Protein AF-A0AA36HNI7-F1 (afdb_monomer_lite)

Foldseek 3Di:
DPPPLVVLQDPLLVLLQVLVLLLVVLVLVLLLLVLVLQLLVLLLVLLVVQVVDPPRDLVSLVVSLVSSLVSSVVSLVVSLVVVVVCVVVFFAFAQDPPPRTTWTDDDVVRSVVRSVVSNVVSVVSSVVSSVVSCCSNVVPDSVVVSVVSVVVSVVSVVVSVVSVVSSVVSVVSNVVSVVVSVVSLVVLLVVLVVLLVVLVPDPDPCLVVSLVVLLVSLLSLVLVLLSCVGPPGDDPCPSNVSSLVSSLSSVVSCCVVVVVVVSLVSSLVVLVPDPSNVVSQDPDDDDQQSPPVDNSPDNPPPPDDPD

pLDDT: mean 83.58, std 15.95, range [35.72, 98.38]

Sequence (307 aa):
MRLQVTLCETGFRHSKHMALTAAERLYLTLLSESRRTAALMAELAAVQRLLQEEPTTELSRQKAVESCSAQIQAQALEAVKAFEGRARDYPCGCPHTRTGLLRISRREEDLSSVREAFQALVCAEEAELLAQAKELLVAPDLRTLTSTLARRQVFWEEQIEENWQQWSHQSGLFHEAQAGAADCWAQLRAKAQHLLEVTAGDQTEQGPALHKVLVEVAATLALLGAWAHFHNLRGDGSVLSEVQALFQSLLECLNTRFEKYQGTAAVREMLRAREAWQLVEAPSHRPDDWWHPDNWPRWNEQAEGPS

Structure (mmCIF, N/CA/C/O backbone):
data_AF-A0AA36HNI7-F1
#
_entry.id   AF-A0AA36HNI7-F1
#
loop_
_atom_site.group_PDB
_atom_site.id
_atom_site.type_symbol
_atom_site.label_atom_id
_atom_site.label_alt_id
_atom_site.label_comp_id
_atom_site.label_asym_id
_atom_site.label_entity_id
_atom_site.label_seq_id
_atom_site.pdbx_PDB_ins_code
_atom_site.Cartn_x
_atom_site.Cartn_y
_atom_site.Cartn_z
_atom_site.occupancy
_atom_site.B_iso_or_equiv
_atom_site.auth_seq_id
_atom_site.auth_comp_id
_atom_site.auth_asym_id
_atom_site.auth_atom_id
_atom_site.pdbx_PDB_model_num
ATOM 1 N N . MET A 1 1 ? 32.860 0.382 -24.988 1.00 41.78 1 MET A N 1
ATOM 2 C CA . MET A 1 1 ? 32.234 1.068 -23.839 1.00 41.78 1 MET A CA 1
ATOM 3 C C . MET A 1 1 ? 31.158 0.147 -23.264 1.00 41.78 1 MET A C 1
ATOM 5 O O . MET A 1 1 ? 30.067 0.102 -23.810 1.00 41.78 1 MET A O 1
ATOM 9 N N . ARG A 1 2 ? 31.470 -0.689 -22.257 1.00 41.94 2 ARG A N 1
ATOM 10 C CA . ARG A 1 2 ? 30.435 -1.497 -21.582 1.00 41.94 2 ARG A CA 1
ATOM 11 C C . ARG A 1 2 ? 29.674 -0.556 -20.658 1.00 41.94 2 ARG A C 1
ATOM 13 O O . ARG A 1 2 ? 30.187 -0.174 -19.611 1.00 41.94 2 ARG A O 1
ATOM 20 N N . LEU A 1 3 ? 28.504 -0.115 -21.093 1.00 50.56 3 LEU A N 1
ATOM 21 C CA . LEU A 1 3 ? 27.564 0.604 -20.250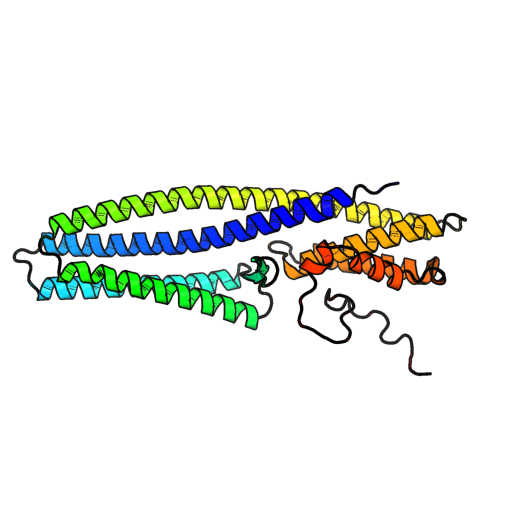 1.00 50.56 3 LEU A CA 1
ATOM 22 C C . LEU A 1 3 ? 27.299 -0.266 -19.006 1.00 50.56 3 LEU A C 1
ATOM 24 O O . LEU A 1 3 ? 26.776 -1.367 -19.134 1.00 50.56 3 LEU A O 1
ATOM 28 N N . GLN A 1 4 ? 27.677 0.204 -17.810 1.00 48.69 4 GLN A N 1
ATOM 29 C CA . GLN A 1 4 ? 27.332 -0.377 -16.494 1.00 48.69 4 GLN A CA 1
ATOM 30 C C . GLN A 1 4 ? 25.810 -0.311 -16.213 1.00 48.69 4 GLN A C 1
ATOM 32 O O . GLN A 1 4 ? 25.363 -0.046 -15.104 1.00 48.69 4 GLN A O 1
ATOM 37 N N . VAL A 1 5 ? 24.988 -0.520 -17.236 1.00 49.09 5 VAL A N 1
ATOM 38 C CA . VAL A 1 5 ? 23.526 -0.477 -17.185 1.00 49.09 5 VAL A CA 1
ATOM 39 C C . VAL A 1 5 ? 22.971 -1.650 -16.374 1.00 49.09 5 VAL A C 1
ATOM 41 O O . VAL A 1 5 ? 21.950 -1.504 -15.709 1.00 49.09 5 VAL A O 1
ATOM 44 N N . THR A 1 6 ? 23.713 -2.757 -16.295 1.00 49.94 6 THR A N 1
ATOM 45 C CA . THR A 1 6 ? 23.329 -3.974 -15.566 1.00 49.94 6 THR A CA 1
ATOM 46 C C . THR A 1 6 ? 23.117 -3.755 -14.059 1.00 49.94 6 THR A C 1
ATOM 48 O O . THR A 1 6 ? 22.361 -4.497 -13.444 1.00 49.94 6 THR A O 1
ATOM 51 N N . LEU A 1 7 ? 23.737 -2.734 -13.450 1.00 44.50 7 LEU A N 1
ATOM 52 C CA . LEU A 1 7 ? 23.604 -2.449 -12.011 1.00 44.50 7 LEU A CA 1
ATOM 53 C C . LEU A 1 7 ? 22.347 -1.627 -11.653 1.00 44.50 7 LEU A C 1
ATOM 55 O O . LEU A 1 7 ? 21.846 -1.758 -10.538 1.00 44.50 7 LEU A O 1
ATOM 59 N N . CYS A 1 8 ? 21.792 -0.828 -12.577 1.00 51.00 8 CYS A N 1
ATOM 60 C CA . CYS A 1 8 ? 20.566 -0.045 -12.326 1.00 51.00 8 CYS A CA 1
ATOM 61 C C . CYS A 1 8 ? 19.269 -0.808 -12.682 1.00 51.00 8 CYS A C 1
ATOM 63 O O . CYS A 1 8 ? 18.185 -0.369 -12.290 1.00 51.00 8 CYS A O 1
ATOM 65 N N . GLU A 1 9 ? 19.330 -1.907 -13.446 1.00 52.50 9 GLU A N 1
ATOM 66 C CA . GLU A 1 9 ? 18.125 -2.533 -14.021 1.00 52.50 9 GLU A CA 1
ATOM 67 C C . GLU A 1 9 ? 17.319 -3.402 -13.051 1.00 52.50 9 GLU A C 1
ATOM 69 O O . GLU A 1 9 ? 16.091 -3.389 -13.123 1.00 52.50 9 GLU A O 1
ATOM 74 N N . THR A 1 10 ? 17.964 -4.122 -12.131 1.00 56.53 10 THR A N 1
ATOM 75 C CA . THR A 1 10 ? 17.277 -5.118 -11.287 1.00 56.53 10 THR A CA 1
ATOM 76 C C . THR A 1 10 ? 17.344 -4.801 -9.797 1.00 56.53 10 THR A C 1
ATOM 78 O O . THR A 1 10 ? 16.310 -4.842 -9.137 1.00 56.53 10 THR A O 1
ATOM 81 N N . GLY A 1 11 ? 18.506 -4.402 -9.269 1.00 60.88 11 GLY A N 1
ATOM 82 C CA . GLY A 1 11 ? 18.700 -4.192 -7.827 1.00 60.88 11 GLY A CA 1
ATOM 83 C C . GLY A 1 11 ? 17.829 -3.077 -7.244 1.00 60.88 11 GLY A C 1
ATOM 84 O O . GLY A 1 11 ? 16.959 -3.328 -6.417 1.00 60.88 11 GLY A O 1
ATOM 85 N N . PHE A 1 12 ? 18.005 -1.838 -7.710 1.00 62.84 12 PHE A N 1
ATOM 86 C CA . PHE A 1 12 ? 17.306 -0.682 -7.131 1.00 62.84 12 PHE A CA 1
ATOM 87 C C . PHE A 1 12 ? 15.794 -0.707 -7.357 1.00 62.84 12 PHE A C 1
ATOM 89 O O . PHE A 1 12 ? 15.029 -0.293 -6.489 1.00 62.84 12 PHE A O 1
ATOM 96 N N . ARG A 1 13 ? 15.344 -1.212 -8.509 1.00 67.56 13 ARG A N 1
ATOM 97 C CA . ARG A 1 13 ? 13.914 -1.266 -8.842 1.00 67.56 13 ARG A CA 1
ATOM 98 C C . ARG A 1 13 ? 13.203 -2.338 -8.033 1.00 67.56 13 ARG A C 1
ATOM 100 O O . ARG A 1 13 ? 12.160 -2.059 -7.450 1.00 67.56 13 ARG A O 1
ATOM 107 N N . HIS A 1 14 ? 13.788 -3.530 -7.942 1.00 72.75 14 HIS A N 1
ATOM 108 C CA . HIS A 1 14 ? 13.228 -4.597 -7.125 1.00 72.75 14 HIS A CA 1
ATOM 109 C C . HIS A 1 14 ? 13.187 -4.192 -5.649 1.00 72.75 14 HIS A C 1
ATOM 111 O O . HIS A 1 14 ? 12.118 -4.247 -5.045 1.00 72.75 14 HIS A O 1
ATOM 117 N N . SER A 1 15 ? 14.290 -3.661 -5.107 1.00 77.56 15 SER A N 1
ATOM 118 C CA . SER A 1 15 ? 14.339 -3.168 -3.726 1.00 77.56 15 SER A CA 1
ATOM 119 C C . SER A 1 15 ? 13.319 -2.060 -3.462 1.00 77.56 15 SER A C 1
ATOM 121 O O . SER A 1 15 ? 12.616 -2.115 -2.457 1.00 77.56 15 SER A O 1
ATOM 123 N N . LYS A 1 16 ? 13.150 -1.105 -4.390 1.00 82.44 16 LYS A N 1
ATOM 124 C CA . LYS A 1 16 ? 12.113 -0.066 -4.294 1.00 82.44 16 LYS A CA 1
ATOM 125 C C . LYS A 1 16 ? 10.710 -0.672 -4.189 1.00 82.44 16 LYS A C 1
ATOM 127 O O . LYS A 1 16 ? 9.931 -0.258 -3.335 1.00 82.44 16 LYS A O 1
ATOM 132 N N . HIS A 1 17 ? 10.365 -1.633 -5.047 1.00 80.06 17 HIS A N 1
ATOM 133 C CA . HIS A 1 17 ? 9.028 -2.237 -5.043 1.00 80.06 17 HIS A CA 1
ATOM 134 C C . HIS A 1 17 ? 8.788 -3.153 -3.853 1.00 80.06 17 HIS A C 1
ATOM 136 O O . HIS A 1 17 ? 7.676 -3.168 -3.329 1.00 80.06 17 HIS A O 1
ATOM 142 N N . MET A 1 18 ? 9.808 -3.876 -3.397 1.00 84.88 18 MET A N 1
ATOM 143 C CA . MET A 1 18 ? 9.729 -4.646 -2.161 1.00 84.88 18 MET A CA 1
ATOM 144 C C . MET A 1 18 ? 9.473 -3.735 -0.963 1.00 84.88 18 MET A C 1
ATOM 146 O O . MET A 1 18 ? 8.505 -3.961 -0.241 1.00 84.88 18 MET A O 1
ATOM 150 N N . ALA A 1 19 ? 10.275 -2.677 -0.812 1.00 88.62 19 ALA A N 1
ATOM 151 C CA . ALA A 1 19 ? 10.142 -1.716 0.279 1.00 88.62 19 ALA A CA 1
ATOM 152 C C . ALA A 1 19 ? 8.762 -1.048 0.274 1.00 88.62 19 ALA A C 1
ATOM 154 O O . ALA A 1 19 ? 8.090 -0.991 1.298 1.00 88.62 19 ALA A O 1
ATOM 155 N N . LEU A 1 20 ? 8.279 -0.642 -0.902 1.00 86.69 20 LEU A N 1
ATOM 156 C CA . LEU A 1 20 ? 6.930 -0.108 -1.063 1.00 86.69 20 LEU A CA 1
ATOM 157 C C . LEU A 1 20 ? 5.839 -1.112 -0.672 1.00 86.69 20 LEU A C 1
ATOM 159 O O . LEU A 1 20 ? 4.889 -0.764 0.021 1.00 86.69 20 LEU A O 1
ATOM 163 N N . THR A 1 21 ? 5.946 -2.349 -1.158 1.00 89.00 21 THR A N 1
ATOM 164 C CA . THR A 1 21 ? 4.949 -3.392 -0.884 1.00 89.00 21 THR A CA 1
ATOM 165 C C . THR A 1 21 ? 4.892 -3.690 0.609 1.00 89.00 21 THR A C 1
ATOM 167 O O . THR A 1 21 ? 3.805 -3.849 1.160 1.00 89.00 21 THR A O 1
ATOM 170 N N . ALA A 1 22 ? 6.053 -3.744 1.263 1.00 91.94 22 ALA A N 1
ATOM 171 C CA . ALA A 1 22 ? 6.153 -3.911 2.703 1.00 91.94 22 ALA A CA 1
ATOM 172 C C . ALA A 1 22 ? 5.554 -2.708 3.446 1.00 91.94 22 ALA A C 1
ATOM 174 O O . ALA A 1 22 ? 4.728 -2.903 4.334 1.00 91.94 22 ALA A O 1
ATOM 175 N N . ALA A 1 23 ? 5.895 -1.481 3.042 1.00 91.94 23 ALA A N 1
ATOM 176 C CA . ALA A 1 23 ? 5.370 -0.261 3.646 1.00 91.94 23 ALA A CA 1
ATOM 177 C C . ALA A 1 23 ? 3.839 -0.162 3.528 1.00 91.94 23 ALA A C 1
ATOM 179 O O . ALA A 1 23 ? 3.178 0.121 4.519 1.00 91.94 23 ALA A O 1
ATOM 180 N N . GLU A 1 24 ? 3.240 -0.449 2.368 1.00 90.69 24 GLU A N 1
ATOM 181 C CA . GLU A 1 24 ? 1.775 -0.385 2.230 1.00 90.69 24 GLU A CA 1
ATOM 182 C C . GLU A 1 24 ? 1.077 -1.462 3.076 1.00 90.69 24 GLU A C 1
ATOM 184 O O . GLU A 1 24 ? 0.053 -1.186 3.697 1.00 90.69 24 GLU A O 1
ATOM 189 N N . ARG A 1 25 ? 1.646 -2.673 3.173 1.00 92.19 25 ARG A N 1
ATOM 190 C CA . ARG A 1 25 ? 1.109 -3.720 4.062 1.00 92.19 25 ARG A CA 1
ATOM 191 C C . ARG A 1 25 ? 1.176 -3.303 5.529 1.00 92.19 25 ARG A C 1
ATOM 193 O O . ARG A 1 25 ? 0.170 -3.404 6.220 1.00 92.19 25 ARG A O 1
ATOM 200 N N . LEU A 1 26 ? 2.327 -2.801 5.979 1.00 94.81 26 LEU A N 1
ATOM 201 C CA . LEU A 1 26 ? 2.510 -2.317 7.350 1.00 94.81 26 LEU A CA 1
ATOM 202 C C . LEU A 1 26 ? 1.585 -1.137 7.662 1.00 94.81 26 LEU A C 1
ATOM 204 O O . LEU A 1 26 ? 1.038 -1.065 8.755 1.00 94.81 26 LEU A O 1
ATOM 208 N N . TYR A 1 27 ? 1.344 -0.249 6.695 1.00 93.00 27 TYR A N 1
ATOM 209 C CA . TYR A 1 27 ? 0.384 0.841 6.852 1.00 93.00 27 TYR A CA 1
ATOM 210 C C . TYR A 1 27 ? -1.041 0.324 7.090 1.00 93.00 27 TYR A C 1
ATOM 212 O O . TYR A 1 27 ? -1.717 0.785 8.005 1.00 93.00 27 TYR A O 1
ATOM 220 N N . LEU A 1 28 ? -1.496 -0.666 6.313 1.00 93.44 28 LEU A N 1
ATOM 221 C CA . LEU A 1 28 ? -2.808 -1.286 6.530 1.00 93.44 28 LEU A CA 1
ATOM 222 C C . LEU A 1 28 ? -2.897 -1.989 7.893 1.00 93.44 28 LEU A C 1
ATOM 224 O O . LEU A 1 28 ? -3.933 -1.885 8.552 1.00 93.44 28 LEU A O 1
ATOM 228 N N . THR A 1 29 ? -1.817 -2.645 8.333 1.00 96.12 29 THR A N 1
ATOM 229 C CA . THR A 1 29 ? -1.716 -3.226 9.680 1.00 96.12 29 THR A CA 1
ATOM 230 C C . THR A 1 29 ? -1.872 -2.152 10.755 1.00 96.12 29 THR A C 1
ATOM 232 O O . THR A 1 29 ? -2.756 -2.273 11.598 1.00 96.12 29 THR A O 1
ATOM 235 N N . LEU A 1 30 ? -1.117 -1.052 10.667 1.00 97.06 30 LEU A N 1
ATOM 236 C CA . LEU A 1 30 ? -1.199 0.074 11.605 1.00 97.06 30 LEU A CA 1
ATOM 237 C C . LEU A 1 30 ? -2.610 0.665 11.692 1.00 97.06 30 LEU A C 1
ATOM 239 O O . LEU A 1 30 ? -3.081 0.998 12.778 1.00 97.06 30 LEU A O 1
ATOM 243 N N . LEU A 1 31 ? -3.310 0.780 10.558 1.00 95.94 31 LEU A N 1
ATOM 244 C CA . LEU A 1 31 ? -4.696 1.247 10.543 1.00 95.94 31 LEU A CA 1
ATOM 245 C C . LEU A 1 31 ? -5.640 0.291 11.286 1.00 95.94 31 LEU A C 1
ATOM 247 O O . LEU A 1 31 ? -6.552 0.762 11.964 1.00 95.94 31 LEU A O 1
ATOM 251 N N . SER A 1 32 ? -5.450 -1.025 11.157 1.00 97.00 32 SER A N 1
ATOM 252 C CA . SER A 1 32 ? -6.225 -2.015 11.920 1.00 97.00 32 SER A CA 1
ATOM 253 C C . SER A 1 32 ? -5.904 -1.933 13.411 1.00 97.00 32 SER A C 1
ATOM 255 O O . SER A 1 32 ? -6.796 -1.771 14.235 1.00 97.00 32 SER A O 1
ATOM 257 N N . GLU A 1 33 ? -4.628 -1.941 13.780 1.00 97.69 33 GLU A N 1
ATOM 258 C CA . GLU A 1 33 ? -4.212 -1.889 15.185 1.00 97.69 33 GLU A CA 1
ATOM 259 C C . GLU A 1 33 ? -4.691 -0.610 15.876 1.00 97.69 33 GLU A C 1
ATOM 261 O O . GLU A 1 33 ? -5.211 -0.663 16.989 1.00 97.69 33 GLU A O 1
ATOM 266 N N . SER A 1 34 ? -4.634 0.530 15.182 1.00 97.25 34 SER A N 1
ATOM 267 C CA . SER A 1 34 ? -5.194 1.792 15.667 1.00 97.25 34 SER A CA 1
ATOM 268 C C . SER A 1 34 ? -6.696 1.689 15.961 1.00 97.25 34 SER A C 1
ATOM 270 O O . SER A 1 34 ? -7.146 2.159 17.010 1.00 97.25 34 SER A O 1
ATOM 272 N N . ARG A 1 35 ? -7.476 1.022 15.096 1.00 97.19 35 ARG A N 1
ATOM 273 C CA . ARG A 1 35 ? -8.906 0.770 15.340 1.00 97.19 35 ARG A CA 1
ATOM 274 C C . ARG A 1 35 ? -9.130 -0.174 16.519 1.00 97.19 35 ARG A C 1
ATOM 276 O O . ARG A 1 35 ? -10.000 0.101 17.342 1.00 97.19 35 ARG A O 1
ATOM 283 N N . ARG A 1 36 ? -8.332 -1.240 16.652 1.00 97.88 36 ARG A N 1
ATOM 284 C CA . ARG A 1 36 ? -8.392 -2.155 17.808 1.00 97.88 36 ARG A CA 1
ATOM 285 C C . ARG A 1 36 ? -8.146 -1.412 19.122 1.00 97.88 36 ARG A C 1
ATOM 287 O O . ARG A 1 36 ? -8.913 -1.581 20.069 1.00 97.88 36 ARG A O 1
ATOM 294 N N . THR A 1 37 ? -7.141 -0.540 19.166 1.00 97.94 37 THR A N 1
ATOM 295 C CA . THR A 1 37 ? -6.865 0.310 20.333 1.00 97.94 37 THR A CA 1
ATOM 296 C C . THR A 1 37 ? -8.023 1.268 20.616 1.00 97.94 37 THR A C 1
ATOM 298 O O . THR A 1 37 ? -8.461 1.379 21.761 1.00 97.94 37 THR A O 1
ATOM 301 N N . ALA A 1 38 ? -8.589 1.909 19.591 1.00 97.44 38 ALA A N 1
ATOM 302 C CA . ALA A 1 38 ? -9.719 2.822 19.755 1.00 97.44 38 ALA A CA 1
ATOM 303 C C . ALA A 1 38 ? -10.994 2.117 20.268 1.00 97.44 38 ALA A C 1
ATOM 305 O O . ALA A 1 38 ? -11.714 2.673 21.103 1.00 97.44 38 ALA A O 1
ATOM 306 N N . ALA A 1 39 ? -11.252 0.882 19.830 1.00 98.00 39 ALA A N 1
ATOM 307 C CA . ALA A 1 39 ? -12.338 0.052 20.348 1.00 98.00 39 ALA A CA 1
ATOM 308 C C . ALA A 1 39 ? -12.113 -0.329 21.821 1.00 98.00 39 ALA A C 1
ATOM 310 O O . ALA A 1 39 ? -13.014 -0.165 22.643 1.00 98.00 39 ALA A O 1
ATOM 311 N N . LEU A 1 40 ? -10.889 -0.724 22.190 1.00 98.06 40 LEU A N 1
ATOM 312 C CA . LEU A 1 40 ? -10.530 -1.016 23.583 1.00 98.06 40 LEU A CA 1
ATOM 313 C C . LEU A 1 40 ? -10.694 0.203 24.496 1.00 98.06 40 LEU A C 1
ATOM 315 O O . LEU A 1 40 ? -11.167 0.065 25.624 1.00 98.06 40 LEU A O 1
ATOM 319 N N . MET A 1 41 ? -10.362 1.404 24.013 1.00 97.75 41 MET A N 1
ATOM 320 C CA . MET A 1 41 ? -10.618 2.647 24.746 1.00 97.75 41 MET A CA 1
ATOM 321 C C . MET A 1 41 ? -12.120 2.876 24.971 1.00 97.75 41 MET A C 1
ATOM 323 O O . MET A 1 41 ? -12.521 3.265 26.071 1.00 97.75 41 MET A O 1
ATOM 327 N N . ALA A 1 42 ? -12.960 2.600 23.966 1.00 97.88 42 ALA A N 1
ATOM 328 C CA . ALA A 1 42 ? -14.414 2.692 24.096 1.00 97.88 42 ALA A CA 1
ATOM 329 C C . ALA A 1 42 ? -14.965 1.679 25.117 1.00 97.88 42 ALA A C 1
ATOM 331 O O . ALA A 1 42 ? -15.804 2.036 25.951 1.00 97.88 42 ALA A O 1
ATOM 332 N N . GLU A 1 43 ? -14.469 0.439 25.099 1.00 98.06 43 GLU A N 1
ATOM 333 C CA . GLU A 1 43 ? -14.824 -0.601 26.072 1.00 98.06 43 GLU A CA 1
ATOM 334 C C . GLU A 1 43 ? -14.390 -0.221 27.495 1.00 98.06 43 GLU A C 1
ATOM 336 O O . GLU A 1 43 ? -15.193 -0.285 28.426 1.00 98.06 43 GLU A O 1
ATOM 341 N N . LEU A 1 44 ? -13.150 0.243 27.679 1.00 98.00 44 LEU A N 1
ATOM 342 C CA . LEU A 1 44 ? -12.641 0.699 28.976 1.00 98.00 44 LEU A CA 1
ATOM 343 C C . LEU A 1 44 ? -13.480 1.849 29.540 1.00 98.00 44 LEU A C 1
ATOM 345 O O . LEU A 1 44 ? -13.877 1.800 30.706 1.00 98.00 44 LEU A O 1
ATOM 349 N N . ALA A 1 45 ? -13.813 2.844 28.716 1.00 97.44 45 ALA A N 1
ATOM 350 C CA . ALA A 1 45 ? -14.676 3.953 29.116 1.00 97.44 45 ALA A CA 1
ATOM 351 C C . ALA A 1 45 ? -16.099 3.485 29.476 1.00 97.44 45 ALA A C 1
ATOM 353 O O . ALA A 1 45 ? -16.739 4.032 30.377 1.00 97.44 45 ALA A O 1
ATOM 354 N N . ALA A 1 46 ? -16.622 2.467 28.789 1.00 97.38 46 ALA A N 1
ATOM 355 C CA . ALA A 1 46 ? -17.908 1.861 29.116 1.00 97.38 46 ALA A CA 1
ATOM 356 C C . ALA A 1 46 ? -17.864 1.112 30.461 1.00 97.38 46 ALA A C 1
ATOM 358 O O . ALA A 1 46 ? -18.731 1.333 31.306 1.00 97.38 46 ALA A O 1
ATOM 359 N N . VAL A 1 47 ? -16.828 0.306 30.714 1.00 97.19 47 VAL A N 1
ATOM 360 C CA . VAL A 1 47 ? -16.667 -0.419 31.986 1.00 97.19 47 VAL A CA 1
ATOM 361 C C . VAL A 1 47 ? -16.447 0.538 33.161 1.00 97.19 47 VAL A C 1
ATOM 363 O O . VAL A 1 47 ? -17.033 0.343 34.223 1.00 97.19 47 VAL A O 1
ATOM 366 N N . GLN A 1 48 ? -15.662 1.602 32.982 1.00 96.44 48 GLN A N 1
ATOM 367 C CA . GLN A 1 48 ? -15.456 2.620 34.017 1.00 96.44 48 GLN A CA 1
ATOM 368 C C . GLN A 1 48 ? -16.764 3.309 34.419 1.00 96.44 48 GLN A C 1
ATOM 370 O O . GLN A 1 48 ? -16.997 3.514 35.608 1.00 96.44 48 GLN A O 1
ATOM 375 N N . ARG A 1 49 ? -17.643 3.613 33.453 1.00 96.00 49 ARG A N 1
ATOM 376 C CA . ARG A 1 49 ? -18.982 4.153 33.737 1.00 96.00 49 ARG A CA 1
ATOM 377 C C . ARG A 1 49 ? -19.837 3.165 34.530 1.00 96.00 49 ARG A C 1
ATOM 379 O O . ARG A 1 49 ? -20.464 3.567 35.501 1.00 96.00 49 ARG A O 1
ATOM 386 N N . LEU A 1 50 ? -19.815 1.881 34.167 1.00 96.69 50 LEU A N 1
ATOM 387 C CA . LEU A 1 50 ? -20.551 0.842 34.898 1.00 96.69 50 LEU A CA 1
ATOM 388 C C . LEU A 1 50 ? -20.047 0.671 36.336 1.00 96.69 50 LEU A C 1
ATOM 390 O O . LEU A 1 50 ? -20.852 0.495 37.241 1.00 96.69 50 LEU A O 1
ATOM 394 N N . LEU A 1 51 ? -18.732 0.757 36.560 1.00 95.88 51 LEU A N 1
ATOM 395 C CA . LEU A 1 51 ? -18.130 0.686 37.897 1.00 95.88 51 LEU A CA 1
ATOM 396 C C . LEU A 1 51 ? -18.490 1.882 38.792 1.00 95.88 51 LEU A C 1
ATOM 398 O O . LEU A 1 51 ? -18.401 1.766 40.010 1.00 95.88 51 LEU A O 1
ATOM 402 N N . GLN A 1 52 ? -18.860 3.024 38.207 1.00 94.75 52 GLN A N 1
ATOM 403 C CA . GLN A 1 52 ? -19.340 4.201 38.939 1.00 94.75 52 GLN A CA 1
ATOM 404 C C . GLN A 1 52 ? -20.845 4.125 39.251 1.00 94.75 52 GLN A C 1
ATOM 406 O O . GLN A 1 52 ? -21.333 4.878 40.091 1.00 94.75 52 GLN A O 1
ATOM 411 N N . GLU A 1 53 ? -21.581 3.236 38.580 1.00 92.12 53 G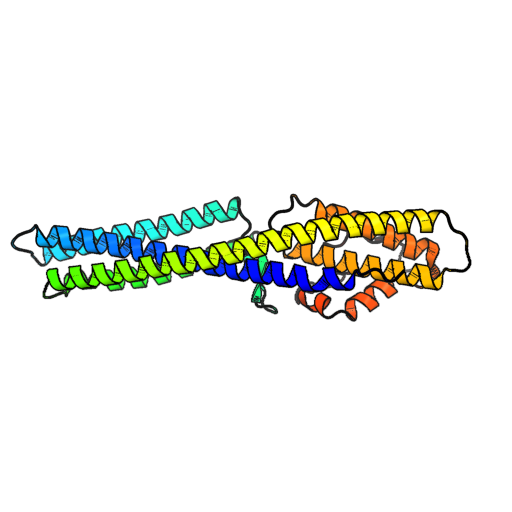LU A N 1
ATOM 412 C CA . GLU A 1 53 ? -23.018 3.044 38.754 1.00 92.12 53 GLU A CA 1
ATOM 413 C C . GLU A 1 53 ? -23.280 1.894 39.738 1.00 92.12 53 GLU A C 1
ATOM 415 O O . GLU A 1 53 ? -23.159 0.716 39.394 1.00 92.12 53 GLU A O 1
ATOM 420 N N . GLU A 1 54 ? -23.663 2.232 40.974 1.00 85.81 54 GLU A N 1
ATOM 421 C CA . GLU A 1 54 ? -24.088 1.257 41.982 1.00 85.81 54 GLU A CA 1
ATOM 422 C C . GLU A 1 54 ? -25.600 1.374 42.269 1.00 85.81 54 GLU A C 1
ATOM 424 O O . GLU A 1 54 ? -26.057 2.439 42.696 1.00 85.81 54 GLU A O 1
ATOM 429 N N . PRO A 1 55 ? -26.394 0.295 42.086 1.00 85.62 55 PRO A N 1
ATOM 430 C CA . PRO A 1 55 ? -26.004 -1.030 41.593 1.00 85.62 55 PRO A CA 1
ATOM 431 C C . PRO A 1 55 ? -25.898 -1.097 40.059 1.00 85.62 55 PRO A C 1
ATOM 433 O O . PRO A 1 55 ? -26.754 -0.582 39.341 1.00 85.62 55 PRO A O 1
ATOM 436 N N . THR A 1 56 ? -24.908 -1.832 39.545 1.00 91.94 56 THR A N 1
ATOM 437 C CA . THR A 1 56 ? -24.845 -2.165 38.117 1.00 91.94 56 THR A CA 1
ATOM 438 C C . THR A 1 56 ? -25.966 -3.143 37.764 1.00 91.94 56 THR A C 1
ATOM 440 O O . THR A 1 56 ? -26.084 -4.209 38.371 1.00 91.94 56 THR A O 1
ATOM 443 N N . THR A 1 57 ? -26.773 -2.815 36.758 1.00 93.75 57 THR A N 1
ATOM 444 C CA . THR A 1 57 ? -27.904 -3.640 36.314 1.00 93.75 57 THR A CA 1
ATOM 445 C C . THR A 1 57 ? -27.637 -4.244 34.937 1.00 93.75 57 THR A C 1
ATOM 447 O O . THR A 1 57 ? -26.770 -3.790 34.191 1.00 93.75 57 THR A O 1
ATOM 450 N N . GLU A 1 58 ? -28.408 -5.263 34.562 1.00 93.81 58 GLU A N 1
ATOM 451 C CA . GLU A 1 58 ? -28.383 -5.804 33.196 1.00 93.81 58 GLU A CA 1
ATOM 452 C C . GLU A 1 58 ? -28.731 -4.723 32.160 1.00 93.81 58 GLU A C 1
ATOM 454 O O . GLU A 1 58 ? -28.073 -4.608 31.127 1.00 93.81 58 GLU A O 1
ATOM 459 N N . LEU A 1 59 ? -29.695 -3.852 32.482 1.00 95.06 59 LEU A N 1
ATOM 460 C CA . LEU A 1 59 ? -30.078 -2.733 31.624 1.00 95.06 59 LEU A CA 1
ATOM 461 C C . LEU A 1 59 ? -28.933 -1.728 31.435 1.00 95.06 59 LEU A C 1
ATOM 463 O O . LEU A 1 59 ? -28.746 -1.230 30.324 1.00 95.06 59 LEU A O 1
ATOM 467 N N . SER A 1 60 ? -28.167 -1.411 32.486 1.00 95.50 60 SER A N 1
ATOM 468 C CA . SER A 1 60 ? -27.031 -0.495 32.340 1.00 95.50 60 SER A CA 1
ATOM 469 C C . SER A 1 60 ? -25.893 -1.115 31.530 1.00 95.50 60 SER A C 1
ATOM 471 O O . SER A 1 60 ? -25.337 -0.442 30.660 1.00 95.50 60 SER A O 1
ATOM 473 N N . ARG A 1 61 ? -25.620 -2.416 31.701 1.00 96.50 61 ARG A N 1
ATOM 474 C CA . ARG A 1 61 ? -24.672 -3.165 30.852 1.00 96.50 61 ARG A CA 1
ATOM 475 C C . ARG A 1 61 ? -25.088 -3.172 29.383 1.00 96.50 61 ARG A C 1
ATOM 477 O O . ARG A 1 61 ? -24.256 -2.901 28.520 1.00 96.50 61 ARG A O 1
ATOM 484 N N . GLN A 1 62 ? -26.366 -3.412 29.101 1.00 97.25 62 GLN A N 1
ATOM 485 C CA . GLN A 1 62 ? -26.897 -3.397 27.739 1.00 97.25 62 GLN A CA 1
ATOM 486 C C . GLN A 1 62 ? -26.699 -2.028 27.072 1.00 97.25 62 GLN A C 1
ATOM 488 O O . GLN A 1 62 ? -26.146 -1.946 25.976 1.00 97.25 62 GLN A O 1
ATOM 493 N N . LYS A 1 63 ? -27.033 -0.938 27.776 1.00 96.94 63 LYS A N 1
ATOM 494 C CA . LYS A 1 63 ? -26.793 0.434 27.293 1.00 96.94 63 LYS A CA 1
ATOM 495 C C . LYS A 1 63 ? -25.310 0.731 27.062 1.00 96.94 63 LYS A C 1
ATOM 497 O O . LYS A 1 63 ? -24.960 1.443 26.120 1.00 96.94 63 LYS A O 1
ATOM 502 N N . ALA A 1 64 ? -24.429 0.209 27.915 1.00 96.88 64 ALA A N 1
ATOM 503 C CA . ALA A 1 64 ? -22.987 0.369 27.762 1.00 96.88 64 ALA A CA 1
ATOM 504 C C . ALA A 1 64 ? -22.472 -0.325 26.489 1.00 96.88 64 ALA A C 1
ATOM 506 O O . ALA A 1 64 ? -21.701 0.281 25.743 1.00 96.88 64 ALA A O 1
ATOM 507 N N . VAL A 1 65 ? -22.952 -1.539 26.195 1.00 97.94 65 VAL A N 1
ATOM 508 C CA . VAL A 1 65 ? -22.625 -2.260 24.954 1.00 97.94 65 VAL A CA 1
ATOM 509 C C . VAL A 1 65 ? -23.182 -1.565 23.724 1.00 97.94 65 VAL A C 1
ATOM 511 O O . VAL A 1 65 ? -22.457 -1.429 22.745 1.00 97.94 65 VAL A O 1
ATOM 514 N N . GLU A 1 66 ? -24.419 -1.076 23.761 1.00 97.81 66 GLU A N 1
ATOM 515 C CA . GLU A 1 66 ? -25.006 -0.309 22.654 1.00 97.81 66 GLU A CA 1
ATOM 516 C C . GLU A 1 66 ? -24.189 0.954 22.356 1.00 97.81 66 GLU A C 1
ATOM 518 O O . GLU A 1 66 ? -23.847 1.228 21.206 1.00 97.81 66 GLU A O 1
ATOM 523 N N . SER A 1 67 ? -23.799 1.688 23.403 1.00 96.88 67 SER A N 1
ATOM 524 C CA . SER A 1 67 ? -22.957 2.879 23.282 1.00 96.88 67 SER A CA 1
ATOM 525 C C . SER A 1 67 ? -21.566 2.560 22.725 1.00 96.88 67 SER A C 1
ATOM 527 O O . SER A 1 67 ? -21.078 3.306 21.878 1.00 96.88 67 SER A O 1
ATOM 529 N N . CYS A 1 68 ? -20.930 1.481 23.186 1.00 97.81 68 CYS A N 1
ATOM 530 C CA . CYS A 1 68 ? -19.625 1.036 22.694 1.00 97.81 68 CYS A CA 1
ATOM 531 C C . CYS A 1 68 ? -19.709 0.564 21.233 1.00 97.81 68 CYS A C 1
ATOM 533 O O . CYS A 1 68 ? -18.923 0.999 20.395 1.00 97.81 68 CYS A O 1
ATOM 535 N N . SER A 1 69 ? -20.730 -0.230 20.903 1.00 98.25 69 SER A N 1
ATOM 536 C CA . SER A 1 69 ? -20.982 -0.729 19.548 1.00 98.25 69 SER A CA 1
ATOM 537 C C . SER A 1 69 ? -21.174 0.415 18.555 1.00 98.25 69 SER A C 1
ATOM 539 O O . SER A 1 69 ? -20.573 0.404 17.486 1.00 98.25 69 SER A O 1
ATOM 541 N N . ALA A 1 70 ? -21.938 1.445 18.931 1.00 98.12 70 ALA A N 1
ATOM 542 C CA . ALA A 1 70 ? -22.128 2.627 18.097 1.00 98.12 70 ALA A CA 1
ATOM 543 C C . ALA A 1 70 ? -20.810 3.380 17.825 1.00 98.12 70 ALA A C 1
ATOM 545 O O . ALA A 1 70 ? -20.621 3.902 16.728 1.00 98.12 70 ALA A O 1
ATOM 546 N N . GLN A 1 71 ? -19.884 3.424 18.792 1.00 98.06 71 GLN A N 1
ATOM 547 C CA . GLN A 1 71 ? -18.562 4.033 18.592 1.00 98.06 71 GLN A CA 1
ATOM 548 C C . GLN A 1 71 ? -17.689 3.204 17.645 1.00 98.06 71 GLN A C 1
ATOM 550 O O . GLN A 1 71 ? -17.096 3.773 16.733 1.00 98.06 71 GLN A O 1
ATOM 555 N N . ILE A 1 72 ? -17.658 1.877 17.810 1.00 98.12 72 ILE A N 1
ATOM 556 C CA . ILE A 1 72 ? -16.924 0.960 16.920 1.00 98.12 72 ILE A CA 1
ATOM 557 C C . ILE A 1 72 ? -17.435 1.096 15.477 1.00 98.12 72 ILE A C 1
ATOM 559 O O . ILE A 1 72 ? -16.651 1.253 14.543 1.00 98.12 72 ILE A O 1
ATOM 563 N N . GLN A 1 73 ? -18.755 1.123 15.294 1.00 98.38 73 GLN A N 1
ATOM 564 C CA . GLN A 1 73 ? -19.392 1.326 13.990 1.00 98.38 73 GLN A CA 1
ATOM 565 C C . GLN A 1 73 ? -19.044 2.683 13.371 1.00 98.38 73 GLN A C 1
ATOM 567 O O . GLN A 1 73 ? -18.736 2.775 12.182 1.00 98.38 73 GLN A O 1
ATOM 572 N N . ALA A 1 74 ? -19.068 3.752 14.172 1.00 97.88 74 ALA A N 1
ATOM 573 C CA . ALA A 1 74 ? -18.683 5.081 13.708 1.00 97.88 74 ALA A CA 1
ATOM 574 C C . ALA A 1 74 ? -17.215 5.119 13.247 1.00 97.88 74 ALA A C 1
ATOM 576 O O . ALA A 1 74 ? -16.933 5.677 12.187 1.00 97.88 74 ALA A O 1
ATOM 577 N N . GLN A 1 75 ? -16.307 4.471 13.985 1.00 97.12 75 GLN A N 1
ATOM 578 C CA . GLN A 1 75 ? -14.890 4.351 13.622 1.00 97.12 75 GLN A CA 1
ATOM 579 C C . GLN A 1 75 ? -14.691 3.555 12.325 1.00 97.12 75 GLN A C 1
ATOM 581 O O . GLN A 1 75 ? -13.899 3.960 11.475 1.00 97.12 75 GLN A O 1
ATOM 586 N N . ALA A 1 76 ? -15.424 2.454 12.135 1.00 97.56 76 ALA A N 1
ATOM 587 C CA . ALA A 1 76 ? -15.390 1.672 10.899 1.00 97.56 76 ALA A CA 1
ATOM 588 C C . ALA A 1 76 ? -15.825 2.517 9.685 1.00 97.56 76 ALA A C 1
ATOM 590 O O . ALA A 1 76 ? -15.130 2.570 8.667 1.00 97.56 76 ALA A O 1
ATOM 591 N N . LEU A 1 77 ? -16.933 3.255 9.815 1.00 97.69 77 LEU A N 1
ATOM 592 C CA . LEU A 1 77 ? -17.428 4.161 8.774 1.00 97.69 77 LEU A CA 1
ATOM 593 C C . LEU A 1 77 ? -16.444 5.295 8.465 1.00 97.69 77 LEU A C 1
ATOM 595 O O . LEU A 1 77 ? -16.248 5.644 7.298 1.00 97.69 77 LEU A O 1
ATOM 599 N N . GLU A 1 78 ? -15.840 5.890 9.493 1.00 97.44 78 GLU A N 1
ATOM 600 C CA . GLU A 1 78 ? -14.825 6.929 9.331 1.00 97.44 78 GLU A CA 1
ATOM 601 C C . GLU A 1 78 ? -13.582 6.386 8.621 1.00 97.44 78 GLU A C 1
ATOM 603 O O . GLU A 1 78 ? -13.093 7.026 7.694 1.00 97.44 78 GLU A O 1
ATOM 608 N N . ALA A 1 79 ? -13.122 5.184 8.975 1.00 96.88 79 ALA A N 1
ATOM 609 C CA . ALA A 1 79 ? -11.964 4.554 8.351 1.00 96.88 79 ALA A CA 1
ATOM 610 C C . ALA A 1 79 ? -12.172 4.306 6.850 1.00 96.88 79 ALA A C 1
ATOM 612 O O . ALA A 1 79 ? -11.282 4.611 6.054 1.00 96.88 79 ALA A O 1
ATOM 613 N N . VAL A 1 80 ? -13.347 3.808 6.444 1.00 96.88 80 VAL A N 1
ATOM 614 C CA . VAL A 1 80 ? -13.685 3.627 5.021 1.00 96.88 80 VAL A CA 1
ATOM 615 C C . VAL A 1 80 ? -13.680 4.971 4.292 1.00 96.88 80 VAL A C 1
ATOM 617 O O . VAL A 1 80 ? -13.005 5.107 3.275 1.00 96.88 80 VAL A O 1
ATOM 620 N N . LYS A 1 81 ? -14.339 5.998 4.844 1.00 95.94 81 LYS A N 1
ATOM 621 C CA . LYS A 1 81 ? -14.361 7.346 4.244 1.00 95.94 81 LYS A CA 1
ATOM 622 C C . LYS A 1 81 ? -12.971 7.976 4.154 1.00 95.94 81 LYS A C 1
ATOM 624 O O . LYS A 1 81 ? -12.644 8.608 3.152 1.00 95.94 81 LYS A O 1
ATOM 629 N N . ALA A 1 82 ? -12.150 7.815 5.189 1.00 94.12 82 ALA A N 1
ATOM 630 C CA . ALA A 1 82 ? -10.783 8.319 5.214 1.00 94.12 82 ALA A CA 1
ATOM 631 C C . ALA A 1 82 ? -9.923 7.628 4.148 1.00 94.12 82 ALA A C 1
ATOM 633 O O . ALA A 1 82 ? -9.167 8.294 3.440 1.00 94.12 82 ALA A O 1
ATOM 634 N N . PHE A 1 83 ? -10.080 6.312 3.978 1.00 93.56 83 PHE A N 1
ATOM 635 C CA . PHE A 1 83 ? -9.399 5.567 2.924 1.00 93.56 83 PHE A CA 1
ATOM 636 C C . PHE A 1 83 ? -9.877 5.973 1.526 1.00 93.56 83 PHE A C 1
ATOM 638 O O . PHE A 1 83 ? -9.052 6.166 0.638 1.00 93.56 83 PHE A O 1
ATOM 645 N N . GLU A 1 84 ? -11.181 6.175 1.324 1.00 91.38 84 GLU A N 1
ATOM 646 C CA . GLU A 1 84 ? -11.726 6.704 0.068 1.00 91.38 84 GLU A CA 1
ATOM 647 C C . GLU A 1 84 ? -11.175 8.094 -0.263 1.00 91.38 84 GLU A C 1
ATOM 649 O O . GLU A 1 84 ? -10.841 8.355 -1.418 1.00 91.38 84 GLU A O 1
ATOM 654 N N . GLY A 1 85 ? -11.060 8.972 0.739 1.00 89.06 85 GLY A N 1
ATOM 655 C CA . GLY A 1 85 ? -10.420 10.279 0.604 1.00 89.06 85 GLY A CA 1
ATOM 656 C C . GLY A 1 85 ? -8.952 10.145 0.205 1.00 89.06 85 GLY A C 1
ATOM 657 O O . GLY A 1 85 ? -8.540 10.690 -0.816 1.00 89.06 85 GLY A O 1
ATOM 658 N N . ARG A 1 86 ? -8.184 9.327 0.939 1.00 86.81 86 ARG A N 1
ATOM 659 C CA . ARG A 1 86 ? -6.779 9.026 0.622 1.00 86.81 86 ARG A CA 1
ATOM 660 C C . ARG A 1 86 ? -6.624 8.493 -0.798 1.00 86.81 86 ARG A C 1
ATOM 662 O O . ARG A 1 86 ? -5.729 8.942 -1.498 1.00 86.81 86 ARG A O 1
ATOM 669 N N . ALA A 1 87 ? -7.483 7.576 -1.236 1.00 86.06 87 ALA A N 1
ATOM 670 C CA . ALA A 1 87 ? -7.401 6.951 -2.555 1.00 86.06 87 ALA A CA 1
ATOM 671 C C . ALA A 1 87 ? -7.639 7.923 -3.726 1.00 86.06 87 ALA A C 1
ATOM 673 O O . ALA A 1 87 ? -7.444 7.533 -4.877 1.00 86.06 87 ALA A O 1
ATOM 674 N N . ARG A 1 88 ? -8.086 9.161 -3.463 1.00 80.44 88 ARG A N 1
ATOM 675 C CA . ARG A 1 88 ? -8.174 10.234 -4.470 1.00 80.44 88 ARG A CA 1
ATOM 676 C C . ARG A 1 88 ? -6.854 10.978 -4.631 1.00 80.44 88 ARG A C 1
ATOM 678 O O . ARG A 1 88 ? -6.479 11.301 -5.753 1.00 80.44 88 ARG A O 1
ATOM 685 N N . ASP A 1 89 ? -6.164 11.222 -3.521 1.00 77.19 89 ASP A N 1
ATOM 686 C CA . ASP A 1 89 ? -4.968 12.072 -3.476 1.00 77.19 89 ASP A CA 1
ATOM 687 C C . ASP A 1 89 ? -3.661 11.265 -3.493 1.00 77.19 89 ASP A C 1
ATOM 689 O O . ASP A 1 89 ? -2.599 11.773 -3.857 1.00 77.19 89 ASP A O 1
ATOM 693 N N . TYR A 1 90 ? -3.731 9.989 -3.117 1.00 75.81 90 TYR A N 1
ATOM 694 C CA . TYR A 1 90 ? -2.603 9.076 -3.027 1.00 75.81 90 TYR A CA 1
ATOM 695 C C . TYR A 1 90 ? -2.879 7.819 -3.848 1.00 75.81 90 TYR A C 1
ATOM 697 O O . TYR A 1 90 ? -3.953 7.226 -3.719 1.00 75.81 90 TYR A O 1
ATOM 705 N N . PRO A 1 91 ? -1.916 7.354 -4.663 1.00 74.25 91 PRO A N 1
ATOM 706 C CA . PRO A 1 91 ? -2.149 6.160 -5.449 1.00 74.25 91 PRO A CA 1
ATOM 707 C C . PRO A 1 91 ? -2.235 4.931 -4.539 1.00 74.25 91 PRO A C 1
ATOM 709 O O . PRO A 1 91 ? -1.321 4.644 -3.763 1.00 74.25 91 PRO A O 1
ATOM 712 N N . CYS A 1 92 ? -3.328 4.188 -4.673 1.00 82.62 92 CYS A N 1
ATOM 713 C CA . CYS A 1 92 ? -3.524 2.898 -4.023 1.00 82.62 92 CYS A CA 1
ATOM 714 C C . CYS A 1 92 ? -3.245 1.762 -5.010 1.00 82.62 92 CYS A C 1
ATOM 716 O O . CYS A 1 92 ? -3.221 1.962 -6.225 1.00 82.62 92 CYS A O 1
ATOM 718 N N . GLY A 1 93 ? -3.012 0.558 -4.498 1.00 84.81 93 GLY A N 1
ATOM 719 C CA . GLY A 1 93 ? -2.660 -0.576 -5.338 1.00 84.81 93 GLY A CA 1
ATOM 720 C C . GLY A 1 93 ? -3.120 -1.911 -4.788 1.00 84.81 93 GLY A C 1
ATOM 721 O O . GLY A 1 93 ? -3.553 -2.023 -3.645 1.00 84.81 93 GLY A O 1
ATOM 722 N N . CYS A 1 94 ? -2.982 -2.933 -5.620 1.00 81.31 94 CYS A N 1
ATOM 723 C CA . CYS A 1 94 ? -3.224 -4.324 -5.273 1.00 81.31 94 CYS A CA 1
ATOM 724 C C . CYS A 1 94 ? -1.954 -5.154 -5.518 1.00 81.31 94 CYS A C 1
ATOM 726 O O . CYS A 1 94 ? -1.146 -4.811 -6.386 1.00 81.31 94 CYS A O 1
ATOM 728 N N . PRO A 1 95 ? -1.733 -6.249 -4.774 1.00 82.44 95 PRO A N 1
ATOM 729 C CA . PRO A 1 95 ? -0.653 -7.176 -5.081 1.00 82.44 95 PRO A CA 1
ATOM 730 C C . PRO A 1 95 ? -0.790 -7.720 -6.508 1.00 82.44 95 PRO A C 1
ATOM 732 O O . PRO A 1 95 ? -1.838 -8.227 -6.904 1.00 82.44 95 PRO A O 1
ATOM 735 N N . HIS A 1 96 ? 0.282 -7.637 -7.285 1.00 77.56 96 HIS A N 1
ATOM 736 C CA . HIS A 1 96 ? 0.354 -8.212 -8.617 1.00 77.56 96 HIS A CA 1
ATOM 737 C C . HIS A 1 96 ? 0.315 -9.741 -8.519 1.00 77.56 96 HIS A C 1
ATOM 739 O O . HIS A 1 96 ? 1.115 -10.340 -7.801 1.00 77.56 96 HIS A O 1
ATOM 745 N N . THR A 1 97 ? -0.564 -10.390 -9.281 1.00 76.06 97 THR A N 1
ATOM 746 C CA . THR A 1 97 ? -0.840 -11.836 -9.170 1.00 76.06 97 THR A CA 1
ATOM 747 C C . THR A 1 97 ? 0.390 -12.724 -9.352 1.00 76.06 97 THR A C 1
ATOM 749 O O . THR A 1 97 ? 0.482 -13.779 -8.734 1.00 76.06 97 THR A O 1
ATOM 752 N N . ARG A 1 98 ? 1.357 -12.301 -10.176 1.00 73.38 98 ARG A N 1
ATOM 753 C CA . ARG A 1 98 ? 2.581 -13.078 -10.452 1.00 73.38 98 ARG A CA 1
ATOM 754 C C . ARG A 1 98 ? 3.718 -12.828 -9.465 1.00 73.38 98 ARG A C 1
ATOM 756 O O . ARG A 1 98 ? 4.535 -13.714 -9.259 1.00 73.38 98 ARG A O 1
ATOM 763 N N . THR A 1 99 ? 3.821 -11.619 -8.918 1.00 74.88 99 THR A N 1
ATOM 764 C CA . THR A 1 99 ? 5.021 -11.189 -8.173 1.00 74.88 99 THR A CA 1
ATOM 765 C C . THR A 1 99 ? 4.734 -10.914 -6.703 1.00 74.88 99 THR A C 1
ATOM 767 O O . THR A 1 99 ? 5.663 -10.798 -5.913 1.00 74.88 99 THR A O 1
ATOM 770 N N . GLY A 1 100 ? 3.462 -10.767 -6.325 1.00 80.75 100 GLY A N 1
ATOM 771 C CA . GLY A 1 100 ? 3.037 -10.341 -4.992 1.00 80.75 100 GLY A CA 1
ATOM 772 C C . GLY A 1 100 ? 3.399 -8.891 -4.648 1.00 80.75 100 GLY A C 1
ATOM 773 O O . GLY A 1 100 ? 3.013 -8.416 -3.577 1.00 80.75 100 GLY A O 1
ATOM 774 N N . LEU A 1 101 ? 4.117 -8.191 -5.535 1.00 82.75 101 LEU A N 1
ATOM 775 C CA . LEU A 1 101 ? 4.514 -6.795 -5.376 1.00 82.75 101 LEU A CA 1
ATOM 776 C C . LEU A 1 101 ? 3.328 -5.873 -5.634 1.00 82.75 101 LEU A C 1
ATOM 778 O O . LEU A 1 101 ? 2.471 -6.174 -6.460 1.00 82.75 101 LEU A O 1
ATOM 782 N N . LEU A 1 102 ? 3.295 -4.728 -4.964 1.00 83.50 102 LEU A N 1
ATOM 783 C CA . LEU A 1 102 ? 2.250 -3.732 -5.139 1.00 83.50 102 LEU A CA 1
ATOM 784 C C . LEU A 1 102 ? 2.243 -3.203 -6.586 1.00 83.50 102 LEU A C 1
ATOM 786 O O . LEU A 1 102 ? 3.205 -2.585 -7.059 1.00 83.50 102 LEU A O 1
ATOM 790 N N . ARG A 1 103 ? 1.133 -3.444 -7.285 1.00 80.06 103 ARG A N 1
ATOM 791 C CA . ARG A 1 103 ? 0.767 -2.802 -8.547 1.00 80.06 103 ARG A CA 1
ATOM 792 C C . ARG A 1 103 ? -0.174 -1.656 -8.229 1.00 80.06 103 ARG A C 1
ATOM 794 O O . ARG A 1 103 ? -1.183 -1.856 -7.561 1.00 80.06 103 ARG A O 1
ATOM 801 N N . ILE A 1 104 ? 0.135 -0.472 -8.733 1.00 78.94 104 ILE A N 1
ATOM 802 C CA . ILE A 1 104 ? -0.706 0.701 -8.511 1.00 78.94 104 ILE A CA 1
ATOM 803 C C . ILE A 1 104 ? -1.928 0.637 -9.418 1.00 78.94 104 ILE A C 1
ATOM 805 O O . ILE A 1 104 ? -1.810 0.412 -10.623 1.00 78.94 104 ILE A O 1
ATOM 809 N N . SER A 1 105 ? -3.095 0.840 -8.821 1.00 80.50 105 SER A N 1
ATOM 810 C CA . SER A 1 105 ? -4.370 0.927 -9.514 1.00 80.50 105 SER A CA 1
ATOM 811 C C . SER A 1 105 ? -4.451 2.274 -10.228 1.00 80.50 105 SER A C 1
ATOM 813 O O . SER A 1 105 ? -4.361 3.325 -9.598 1.00 80.50 105 SER A O 1
ATOM 815 N N . ARG A 1 106 ? -4.580 2.247 -11.557 1.00 72.81 106 ARG A N 1
ATOM 816 C CA . ARG A 1 106 ? -4.702 3.458 -12.395 1.00 72.81 106 ARG A CA 1
ATOM 817 C C . ARG A 1 106 ? -6.069 3.612 -13.041 1.00 72.81 106 ARG A C 1
ATOM 819 O O . ARG A 1 106 ? -6.435 4.714 -13.431 1.00 72.81 106 ARG A O 1
ATOM 826 N N . ARG A 1 107 ? -6.788 2.503 -13.198 1.00 76.38 107 ARG A N 1
ATOM 827 C CA . ARG A 1 107 ? -8.141 2.483 -13.744 1.00 76.38 107 ARG A CA 1
ATOM 828 C C . ARG A 1 107 ? -9.139 2.574 -12.603 1.00 76.38 107 ARG A C 1
ATOM 830 O O . ARG A 1 107 ? -8.866 2.064 -11.515 1.00 76.38 107 ARG A O 1
ATOM 837 N N . GLU A 1 108 ? -10.292 3.181 -12.858 1.00 82.44 108 GLU A N 1
ATOM 838 C CA . GLU A 1 108 ? -11.331 3.267 -11.832 1.00 82.44 108 GLU A CA 1
ATOM 839 C C . GLU A 1 108 ? -11.793 1.866 -11.413 1.00 82.44 108 GLU A C 1
ATOM 841 O O . GLU A 1 108 ? -11.979 1.649 -10.227 1.00 82.44 108 GLU A O 1
ATOM 846 N N . GLU A 1 109 ? -11.840 0.877 -12.320 1.00 83.62 109 GLU A N 1
ATOM 847 C CA . GLU A 1 109 ? -12.206 -0.501 -11.945 1.00 83.62 109 GLU A CA 1
ATOM 848 C C . GLU A 1 109 ? -11.218 -1.123 -10.937 1.00 83.62 109 GLU A C 1
ATOM 850 O O . GLU A 1 109 ? -11.614 -1.794 -9.977 1.00 83.62 109 GLU A O 1
ATOM 855 N N . ASP A 1 110 ? -9.918 -0.866 -11.126 1.00 81.81 110 ASP A N 1
ATOM 856 C CA . ASP A 1 110 ? -8.868 -1.312 -10.207 1.00 81.81 110 ASP A CA 1
ATOM 857 C C . ASP A 1 110 ? -8.966 -0.582 -8.854 1.00 81.81 110 ASP A C 1
ATOM 859 O O . ASP A 1 110 ? -8.690 -1.168 -7.805 1.00 81.81 110 ASP A O 1
ATOM 863 N N . LEU A 1 111 ? -9.323 0.706 -8.861 1.00 84.50 111 LEU A N 1
ATOM 864 C CA . LEU A 1 111 ? -9.499 1.504 -7.645 1.00 84.50 111 LEU A CA 1
ATOM 865 C C . LEU A 1 111 ? -10.757 1.089 -6.879 1.00 84.50 111 LEU A C 1
ATOM 867 O O . LEU A 1 111 ? -10.691 0.955 -5.658 1.00 84.50 111 LEU A O 1
ATOM 871 N N . SER A 1 112 ? -11.868 0.826 -7.572 1.00 89.38 112 SER A N 1
ATOM 872 C CA . SER A 1 112 ? -13.087 0.261 -6.989 1.00 89.38 112 SER A CA 1
ATOM 873 C C . SER A 1 112 ? -12.783 -1.059 -6.292 1.00 89.38 112 SER A C 1
ATOM 875 O O . SER A 1 112 ? -13.095 -1.201 -5.116 1.00 89.38 112 SER A O 1
ATOM 877 N N . SER A 1 113 ? -12.052 -1.962 -6.954 1.00 89.81 113 SER A N 1
ATOM 878 C CA . SER A 1 113 ? -11.657 -3.252 -6.369 1.00 89.81 113 SER A CA 1
ATOM 879 C C . SER A 1 113 ? -10.817 -3.091 -5.092 1.00 89.81 113 SER A C 1
ATOM 881 O O . SER A 1 113 ? -11.001 -3.821 -4.120 1.00 89.81 113 SER A O 1
ATOM 883 N N . VAL A 1 114 ? -9.896 -2.119 -5.061 1.00 90.62 114 VAL A N 1
ATOM 884 C CA . VAL A 1 114 ? -9.082 -1.828 -3.865 1.00 90.62 114 VAL A CA 1
ATOM 885 C C . VAL A 1 114 ? -9.933 -1.250 -2.731 1.00 90.62 114 VAL A C 1
ATOM 887 O O . VAL A 1 114 ? -9.753 -1.643 -1.577 1.00 90.62 114 VAL A O 1
ATOM 890 N N . ARG A 1 115 ? -10.871 -0.347 -3.039 1.00 92.94 115 ARG A N 1
ATOM 891 C CA . ARG A 1 115 ? -11.802 0.222 -2.050 1.00 92.94 115 ARG A CA 1
ATOM 892 C C . ARG A 1 115 ? -12.726 -0.851 -1.475 1.00 92.94 115 ARG A C 1
ATOM 894 O O . ARG A 1 115 ? -12.865 -0.925 -0.259 1.00 92.94 115 ARG A O 1
ATOM 901 N N . GLU A 1 116 ? -13.280 -1.717 -2.320 1.00 94.25 116 GLU A N 1
ATOM 902 C CA . GLU A 1 116 ? -14.119 -2.847 -1.906 1.00 94.25 116 GLU A CA 1
ATOM 903 C C . GLU A 1 116 ? -13.353 -3.820 -1.003 1.00 94.25 116 GLU A C 1
ATOM 905 O O . GLU A 1 116 ? -13.860 -4.225 0.043 1.00 94.25 116 GLU A O 1
ATOM 910 N N . ALA A 1 117 ? -12.105 -4.150 -1.351 1.00 93.31 117 ALA A N 1
ATOM 911 C CA . ALA A 1 117 ? -11.261 -5.007 -0.523 1.00 93.31 117 ALA A CA 1
ATOM 912 C C . ALA A 1 117 ? -10.966 -4.381 0.851 1.00 93.31 117 ALA A C 1
ATOM 914 O O . ALA A 1 117 ? -11.030 -5.072 1.870 1.00 93.31 117 ALA A O 1
ATOM 915 N N . PHE A 1 118 ? -10.678 -3.075 0.900 1.00 95.12 118 PHE A N 1
ATOM 916 C CA . PHE A 1 118 ? -10.474 -2.364 2.163 1.00 95.12 118 PHE A CA 1
ATOM 917 C C . PHE A 1 118 ? -11.758 -2.310 2.999 1.00 95.12 118 PHE A C 1
ATOM 919 O O . PHE A 1 118 ? -11.721 -2.572 4.200 1.00 95.12 118 PHE A O 1
ATOM 926 N N . GLN A 1 119 ? -12.902 -2.035 2.372 1.00 97.25 119 GLN A N 1
ATOM 927 C CA . GLN A 1 119 ? -14.198 -2.040 3.043 1.00 97.25 119 GLN A CA 1
ATOM 928 C C . GLN A 1 119 ? -14.518 -3.419 3.631 1.00 97.25 119 GLN A C 1
ATOM 930 O O . GLN A 1 119 ? -14.913 -3.504 4.790 1.00 97.25 119 GLN A O 1
ATOM 935 N N . ALA A 1 120 ? -14.296 -4.498 2.878 1.00 97.31 120 ALA A N 1
ATOM 936 C CA . ALA A 1 120 ? -14.495 -5.860 3.366 1.00 97.31 120 ALA A CA 1
ATOM 937 C C . ALA A 1 120 ? -13.604 -6.176 4.581 1.00 97.31 120 ALA A C 1
ATOM 939 O O . ALA A 1 120 ? -14.073 -6.794 5.538 1.00 97.31 120 ALA A O 1
ATOM 940 N N . LEU A 1 121 ? -12.348 -5.713 4.571 1.00 96.44 121 LEU A N 1
ATOM 941 C CA . LEU A 1 121 ? -11.431 -5.847 5.705 1.00 96.44 121 LEU A CA 1
ATOM 942 C C . LEU A 1 121 ? -11.951 -5.106 6.943 1.00 96.44 121 LEU A C 1
ATOM 944 O O . LEU A 1 121 ? -11.987 -5.688 8.025 1.00 96.44 121 LEU A O 1
ATOM 948 N N . VAL A 1 122 ? -12.396 -3.857 6.784 1.00 97.88 122 VAL A N 1
ATOM 949 C CA . VAL A 1 122 ? -12.952 -3.067 7.892 1.00 97.88 122 VAL A CA 1
ATOM 950 C C . VAL A 1 122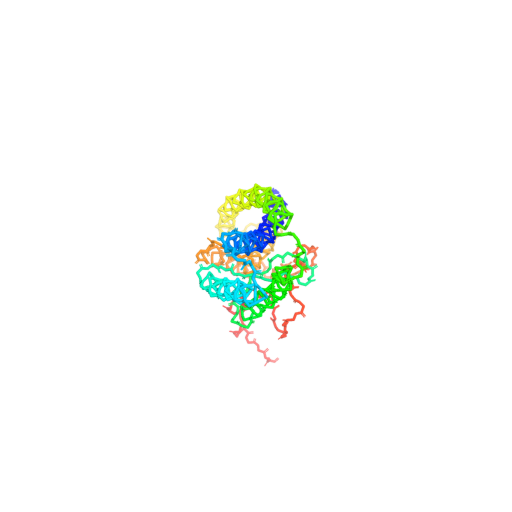 ? -14.235 -3.699 8.434 1.00 97.88 122 VAL A C 1
ATOM 952 O O . VAL A 1 122 ? -14.390 -3.781 9.646 1.00 97.88 122 VAL A O 1
ATOM 955 N N . CYS A 1 123 ? -15.126 -4.205 7.576 1.00 98.06 123 CYS A N 1
ATOM 956 C CA . CYS A 1 123 ? -16.345 -4.889 8.015 1.00 98.06 123 CYS A CA 1
ATOM 957 C C . CYS A 1 123 ? -16.051 -6.179 8.797 1.00 98.06 123 CYS A C 1
ATOM 959 O O . CYS A 1 123 ? -16.733 -6.474 9.778 1.00 98.06 123 CYS A O 1
ATOM 961 N N . ALA A 1 124 ? -15.049 -6.958 8.376 1.00 98.00 124 ALA A N 1
ATOM 962 C CA . ALA A 1 124 ? -14.636 -8.155 9.105 1.00 98.00 124 ALA A CA 1
ATOM 963 C C . ALA A 1 124 ? -14.084 -7.796 10.494 1.00 98.00 124 ALA A C 1
ATOM 965 O O . ALA A 1 124 ? -14.480 -8.393 11.493 1.00 98.00 124 ALA A O 1
ATOM 966 N N . GLU A 1 125 ? -13.229 -6.776 10.566 1.00 97.88 125 GLU A N 1
ATOM 967 C CA . GLU A 1 125 ? -12.670 -6.284 11.824 1.00 97.88 125 GLU A CA 1
ATOM 968 C C . GLU A 1 125 ? -13.741 -5.693 12.751 1.00 97.88 125 GLU A C 1
ATOM 970 O O . GLU A 1 125 ? -13.763 -5.988 13.943 1.00 97.88 125 GLU A O 1
ATOM 975 N N . GLU A 1 126 ? -14.669 -4.902 12.213 1.00 98.31 126 GLU A N 1
ATOM 976 C CA . GLU A 1 126 ? -15.816 -4.374 12.951 1.00 98.31 126 GLU A CA 1
ATOM 977 C C . GLU A 1 126 ? -16.613 -5.512 13.599 1.00 98.31 126 GLU A C 1
ATOM 979 O O . GLU A 1 126 ? -16.924 -5.451 14.787 1.00 98.31 126 GLU A O 1
ATOM 984 N N . ALA A 1 127 ? -16.900 -6.583 12.853 1.00 98.31 127 ALA A N 1
ATOM 985 C CA . ALA A 1 127 ? -17.626 -7.734 13.378 1.00 98.31 127 ALA A CA 1
ATOM 986 C C . ALA A 1 127 ? -16.880 -8.424 14.537 1.00 98.31 127 ALA A C 1
ATOM 988 O O . ALA A 1 127 ? -17.515 -8.801 15.527 1.00 98.31 127 ALA A O 1
ATOM 989 N N . GLU A 1 128 ? -15.551 -8.557 14.448 1.00 98.12 128 GLU A N 1
ATOM 990 C CA . GLU A 1 128 ? -14.712 -9.078 15.539 1.00 98.12 128 GLU A CA 1
ATOM 991 C C . GLU A 1 128 ? -14.781 -8.182 16.784 1.00 98.12 128 GLU A C 1
ATOM 993 O O . GLU A 1 128 ? -15.015 -8.671 17.892 1.00 98.12 128 GLU A O 1
ATOM 998 N N . LEU A 1 129 ? -14.635 -6.867 16.608 1.00 98.12 129 LEU A N 1
ATOM 999 C CA . LEU A 1 129 ? -14.650 -5.891 17.701 1.00 98.12 129 LEU A CA 1
ATOM 1000 C C . LEU A 1 129 ? -16.027 -5.804 18.376 1.00 98.12 129 LEU A C 1
ATOM 1002 O O . LEU A 1 129 ? -16.121 -5.767 19.603 1.00 98.12 129 LEU A O 1
ATOM 1006 N N . LEU A 1 130 ? -17.112 -5.852 17.600 1.00 98.06 130 LEU A N 1
ATOM 1007 C CA . LEU A 1 130 ? -18.476 -5.912 18.130 1.00 98.06 130 LEU A CA 1
ATOM 1008 C C . LEU A 1 130 ? -18.747 -7.216 18.888 1.00 98.06 130 LEU A C 1
ATOM 1010 O O . LEU A 1 130 ? -19.501 -7.220 19.863 1.00 98.06 130 LEU A O 1
ATOM 1014 N N . ALA A 1 131 ? -18.160 -8.336 18.456 1.00 97.81 131 ALA A N 1
ATOM 1015 C CA . ALA A 1 131 ? -18.244 -9.589 19.197 1.00 97.81 131 ALA A CA 1
ATOM 1016 C C . ALA A 1 131 ? -17.487 -9.499 20.531 1.00 97.81 131 ALA A C 1
ATOM 1018 O O . ALA A 1 131 ? -18.026 -9.934 21.549 1.00 97.81 131 ALA A O 1
ATOM 1019 N N . GLN A 1 132 ? -16.301 -8.881 20.543 1.00 97.38 132 GLN A N 1
ATOM 1020 C CA . GLN A 1 132 ? -15.523 -8.634 21.759 1.00 97.38 132 GLN A CA 1
ATOM 1021 C C . GLN A 1 132 ? -16.275 -7.737 22.752 1.00 97.38 132 GLN A C 1
ATOM 1023 O O . GLN A 1 132 ? -16.387 -8.091 23.922 1.00 97.38 132 GLN A O 1
ATOM 1028 N N . ALA A 1 133 ? -16.887 -6.642 22.292 1.00 97.38 133 ALA A N 1
ATOM 1029 C CA . ALA A 1 133 ? -17.623 -5.711 23.154 1.00 97.38 133 ALA A CA 1
ATOM 1030 C C . ALA A 1 133 ? -18.785 -6.370 23.933 1.00 97.38 133 ALA A C 1
ATOM 1032 O O . ALA A 1 133 ? -19.231 -5.856 24.960 1.00 97.38 133 ALA A O 1
ATOM 1033 N N . LYS A 1 134 ? -19.271 -7.543 23.499 1.00 97.19 134 LYS A N 1
ATOM 1034 C CA . LYS A 1 134 ? -20.279 -8.324 24.239 1.00 97.19 134 LYS A CA 1
ATOM 1035 C C . LYS A 1 134 ? -19.738 -8.937 25.535 1.00 97.19 134 LYS A C 1
ATOM 1037 O O . LYS A 1 134 ? -20.545 -9.332 26.378 1.00 97.19 134 LYS A O 1
ATOM 1042 N N . GLU A 1 135 ? -18.418 -8.967 25.752 1.00 96.31 135 GLU A N 1
ATOM 1043 C CA . GLU A 1 135 ? -17.805 -9.356 27.033 1.00 96.31 135 GLU A CA 1
ATOM 1044 C C . GLU A 1 135 ? -18.374 -8.529 28.205 1.00 96.31 135 GLU A C 1
ATOM 1046 O O . GLU A 1 135 ? -18.560 -9.061 29.300 1.00 96.31 135 GLU A O 1
ATOM 1051 N N . LEU A 1 136 ? -18.764 -7.267 27.973 1.00 95.19 136 LEU A N 1
ATOM 1052 C CA . LEU A 1 136 ? -19.385 -6.397 28.982 1.00 95.19 136 LEU A CA 1
ATOM 1053 C C . LEU A 1 136 ? -20.720 -6.940 29.528 1.00 95.19 136 LEU A C 1
ATOM 1055 O O . LEU A 1 136 ? -21.080 -6.644 30.672 1.00 95.19 136 LEU A O 1
ATOM 1059 N N . LEU A 1 137 ? -21.460 -7.737 28.750 1.00 96.69 137 LEU A N 1
ATOM 1060 C CA . LEU A 1 137 ? -22.726 -8.334 29.196 1.00 96.69 137 LEU A CA 1
ATOM 1061 C C . LEU A 1 137 ? -22.490 -9.511 30.139 1.00 96.69 137 LEU A C 1
ATOM 1063 O O . LEU A 1 137 ? -23.224 -9.688 31.106 1.00 96.69 137 LEU A O 1
ATOM 1067 N N . VAL A 1 138 ? -21.456 -10.304 29.856 1.00 95.31 138 VAL A N 1
ATOM 1068 C CA . VAL A 1 138 ? -21.238 -11.610 30.492 1.00 95.31 138 VAL A CA 1
ATOM 1069 C C . VAL A 1 138 ? -20.157 -11.593 31.568 1.00 95.31 138 VAL A C 1
ATOM 1071 O O . VAL A 1 138 ? -20.057 -12.544 32.339 1.00 95.31 138 VAL A O 1
ATOM 1074 N N . ALA A 1 139 ? -19.348 -10.532 31.650 1.00 95.31 139 ALA A N 1
ATOM 1075 C CA . ALA A 1 139 ? -18.265 -10.444 32.621 1.00 95.31 139 ALA A CA 1
ATOM 1076 C C . ALA A 1 139 ? -18.803 -10.458 34.067 1.00 95.31 139 ALA A C 1
ATOM 1078 O O . ALA A 1 139 ? -19.503 -9.514 34.462 1.00 95.31 139 ALA A O 1
ATOM 1079 N N . PRO A 1 140 ? -18.451 -11.471 34.883 1.00 93.12 140 PRO A N 1
ATOM 1080 C CA . PRO A 1 140 ? -18.946 -11.582 36.254 1.00 93.12 140 PRO A CA 1
ATOM 1081 C C . PRO A 1 140 ? -18.354 -10.499 37.164 1.00 93.12 140 PRO A C 1
ATOM 1083 O O . PRO A 1 140 ? -19.031 -10.014 38.064 1.00 93.12 140 PRO A O 1
ATOM 1086 N N . ASP A 1 141 ? -17.115 -10.082 36.891 1.00 96.12 141 ASP A N 1
ATOM 1087 C CA . ASP A 1 141 ? -16.418 -9.016 37.607 1.00 96.12 141 ASP A CA 1
ATOM 1088 C C . ASP A 1 141 ? -15.884 -7.970 36.622 1.00 96.12 141 ASP A C 1
ATOM 1090 O O . ASP A 1 141 ? -14.991 -8.232 35.809 1.00 96.12 141 ASP A O 1
ATOM 1094 N N . LEU A 1 142 ? -16.426 -6.757 36.729 1.00 96.06 142 LEU A N 1
ATOM 1095 C CA . LEU A 1 142 ? -16.040 -5.623 35.899 1.00 96.06 142 LEU A CA 1
ATOM 1096 C C . LEU A 1 142 ? -14.615 -5.137 36.181 1.00 96.06 142 LEU A C 1
ATOM 1098 O O . LEU A 1 142 ? -13.967 -4.653 35.260 1.00 96.06 142 LEU A O 1
ATOM 1102 N N . ARG A 1 143 ? -14.081 -5.308 37.398 1.00 96.56 143 ARG A N 1
ATOM 1103 C CA . ARG A 1 143 ? -12.696 -4.915 37.715 1.00 96.56 143 ARG A CA 1
ATOM 1104 C C . ARG A 1 143 ? -11.695 -5.830 37.020 1.00 96.56 143 ARG A C 1
ATOM 1106 O O . ARG A 1 143 ? -10.728 -5.353 36.423 1.00 96.56 143 ARG A O 1
ATOM 1113 N N . THR A 1 144 ? -11.955 -7.136 37.038 1.00 97.44 144 THR A N 1
ATOM 1114 C CA . THR A 1 144 ? -11.167 -8.110 36.272 1.00 97.44 144 THR A CA 1
ATOM 1115 C C . THR A 1 144 ? -11.249 -7.841 34.765 1.00 97.44 144 THR A C 1
ATOM 1117 O O . THR A 1 144 ? -10.220 -7.894 34.080 1.00 97.44 144 THR A O 1
ATOM 1120 N N . LEU A 1 145 ? -12.432 -7.484 34.243 1.00 97.31 145 LEU A N 1
ATOM 1121 C CA . LEU A 1 145 ? -12.579 -7.075 32.843 1.00 97.31 145 LEU A CA 1
ATOM 1122 C C . LEU A 1 145 ? -11.742 -5.823 32.538 1.00 97.31 145 LEU A C 1
ATOM 1124 O O . LEU A 1 145 ? -10.956 -5.850 31.596 1.00 97.31 145 LEU A O 1
ATOM 1128 N N . THR A 1 146 ? -11.814 -4.769 33.362 1.00 97.75 146 THR A N 1
ATOM 1129 C CA . THR A 1 146 ? -10.994 -3.554 33.193 1.00 97.75 146 THR A CA 1
ATOM 1130 C C . THR A 1 146 ? -9.503 -3.876 33.121 1.00 97.75 146 THR A C 1
ATOM 1132 O O . THR A 1 146 ? -8.824 -3.415 32.210 1.00 97.75 146 THR A O 1
ATOM 1135 N N . SER A 1 147 ? -8.984 -4.693 34.044 1.00 97.81 147 SER A N 1
ATOM 1136 C CA . SER A 1 147 ? -7.567 -5.085 34.040 1.00 97.81 147 SER A CA 1
ATOM 1137 C C . SER A 1 147 ? -7.184 -5.867 32.777 1.00 97.81 147 SER A C 1
ATOM 1139 O O . SER A 1 147 ? -6.084 -5.710 32.245 1.00 97.81 147 SER A O 1
ATOM 1141 N N . THR A 1 148 ? -8.089 -6.700 32.266 1.00 98.06 148 THR A N 1
ATOM 1142 C CA . THR A 1 148 ? -7.867 -7.458 31.029 1.00 98.06 148 THR A CA 1
ATOM 1143 C C . THR A 1 148 ? -7.849 -6.546 29.807 1.00 98.06 148 THR A C 1
ATOM 1145 O O . THR A 1 148 ? -6.907 -6.624 29.022 1.00 98.06 148 THR A O 1
ATOM 1148 N N . LEU A 1 149 ? -8.821 -5.642 29.682 1.00 98.00 149 LEU A N 1
ATOM 1149 C CA . LEU A 1 149 ? -8.877 -4.663 28.597 1.00 98.00 149 LEU A CA 1
ATOM 1150 C C . LEU A 1 149 ? -7.667 -3.719 28.618 1.00 98.00 149 LEU A C 1
ATOM 1152 O O . LEU A 1 149 ? -7.074 -3.482 27.574 1.00 98.00 149 LEU A O 1
ATOM 1156 N N . ALA A 1 150 ? -7.234 -3.263 29.797 1.00 97.75 150 ALA A N 1
ATOM 1157 C CA . ALA A 1 150 ? -6.048 -2.417 29.935 1.00 97.75 150 ALA A CA 1
ATOM 1158 C C . ALA A 1 150 ? -4.767 -3.130 29.470 1.00 97.75 150 ALA A C 1
ATOM 1160 O O . ALA A 1 150 ? -3.949 -2.543 28.771 1.00 97.75 150 ALA A O 1
ATOM 1161 N N . ARG A 1 151 ? -4.602 -4.422 29.789 1.00 98.12 151 ARG A N 1
ATOM 1162 C CA . ARG A 1 151 ? -3.468 -5.213 29.275 1.00 98.12 151 ARG A CA 1
ATOM 1163 C C . ARG A 1 151 ? -3.529 -5.400 27.760 1.00 98.12 151 ARG A C 1
ATOM 1165 O O . ARG A 1 151 ? -2.495 -5.319 27.108 1.00 98.12 151 ARG A O 1
ATOM 1172 N N . ARG A 1 152 ? -4.723 -5.639 27.200 1.00 98.25 152 ARG A N 1
ATOM 1173 C CA . ARG A 1 152 ? -4.922 -5.713 25.742 1.00 98.25 152 ARG A CA 1
ATOM 1174 C C . ARG A 1 152 ? -4.580 -4.378 25.074 1.00 98.25 152 ARG A C 1
ATOM 1176 O O . ARG A 1 152 ? -3.960 -4.392 24.020 1.00 98.25 152 ARG A O 1
ATOM 1183 N N . GLN A 1 153 ? -4.947 -3.251 25.688 1.00 97.88 153 GLN A N 1
ATOM 1184 C CA . GLN A 1 153 ? -4.618 -1.917 25.184 1.00 97.88 153 GLN A CA 1
ATOM 1185 C C . GLN A 1 153 ? -3.101 -1.721 25.111 1.00 97.88 153 GLN A C 1
ATOM 1187 O O . GLN A 1 153 ? -2.599 -1.411 24.039 1.00 97.88 153 GLN A O 1
ATOM 1192 N N . VAL A 1 154 ? -2.381 -1.981 26.209 1.00 98.00 154 VAL A N 1
ATOM 1193 C CA . VAL A 1 154 ? -0.910 -1.873 26.243 1.00 98.00 154 VAL A CA 1
ATOM 1194 C C . VAL A 1 154 ? -0.267 -2.755 25.173 1.00 98.00 154 VAL A C 1
ATOM 1196 O O . VAL A 1 154 ? 0.600 -2.292 24.444 1.00 98.00 154 VAL A O 1
ATOM 1199 N N . PHE A 1 155 ? -0.736 -3.998 25.021 1.00 98.25 155 PHE A N 1
ATOM 1200 C CA . PHE A 1 155 ? -0.244 -4.892 23.972 1.00 98.25 155 PHE A CA 1
ATOM 1201 C C . PHE A 1 155 ? -0.396 -4.281 22.570 1.00 98.25 155 PHE A C 1
ATOM 1203 O O . PHE A 1 155 ? 0.561 -4.270 21.803 1.00 98.25 155 PHE A O 1
ATOM 1210 N N . TRP A 1 156 ? -1.574 -3.756 22.220 1.00 98.06 156 TRP A N 1
ATOM 1211 C CA . TRP A 1 156 ? -1.779 -3.167 20.893 1.00 98.06 156 TRP A CA 1
ATOM 1212 C C . TRP A 1 156 ? -1.027 -1.848 20.702 1.00 98.06 156 TRP A C 1
ATOM 1214 O O . TRP A 1 156 ? -0.563 -1.585 19.599 1.00 98.06 156 TRP A O 1
ATOM 1224 N N . GLU A 1 157 ? -0.850 -1.043 21.750 1.00 97.75 157 GLU A N 1
ATOM 1225 C CA . GLU A 1 157 ? 0.012 0.146 21.707 1.00 97.75 157 GLU A CA 1
ATOM 1226 C C . GLU A 1 157 ? 1.476 -0.229 21.415 1.00 97.75 157 GLU A C 1
ATOM 1228 O O . GLU A 1 157 ? 2.117 0.415 20.584 1.00 97.75 157 GLU A O 1
ATOM 1233 N N . GLU A 1 158 ? 1.986 -1.308 22.020 1.00 98.06 158 GLU A N 1
ATOM 1234 C CA . GLU A 1 158 ? 3.320 -1.849 21.721 1.00 98.06 158 GLU A CA 1
ATOM 1235 C C . GLU A 1 158 ? 3.426 -2.353 20.272 1.00 98.06 158 GLU A C 1
ATOM 1237 O O . GLU A 1 158 ? 4.421 -2.073 19.602 1.00 98.06 158 GLU A O 1
ATOM 1242 N N . GLN A 1 159 ? 2.400 -3.048 19.760 1.00 98.12 159 GLN A N 1
ATOM 1243 C CA . GLN A 1 159 ? 2.370 -3.494 18.358 1.00 98.12 159 GLN A CA 1
ATOM 1244 C C . GLN A 1 159 ? 2.356 -2.318 17.373 1.00 98.12 159 GLN A C 1
ATOM 1246 O O . GLN A 1 159 ? 3.087 -2.348 16.382 1.00 98.12 159 GLN A O 1
ATOM 1251 N N . ILE A 1 160 ? 1.594 -1.257 17.668 1.00 97.94 160 ILE A N 1
ATOM 1252 C CA . ILE A 1 160 ? 1.577 -0.035 16.854 1.00 97.94 160 ILE A CA 1
ATOM 1253 C C . ILE A 1 160 ? 2.973 0.584 16.793 1.00 97.94 160 ILE A C 1
ATOM 1255 O O . ILE A 1 160 ? 3.426 0.936 15.707 1.00 97.94 160 ILE A O 1
ATOM 1259 N N . GLU A 1 161 ? 3.666 0.713 17.925 1.00 98.12 161 GLU A N 1
ATOM 1260 C CA . GLU A 1 161 ? 5.013 1.294 17.957 1.00 98.12 161 GLU A CA 1
ATOM 1261 C C . GLU A 1 161 ? 6.016 0.440 17.161 1.00 98.12 161 GLU A C 1
ATOM 1263 O O . GLU A 1 161 ? 6.775 0.968 16.344 1.00 98.12 161 GLU A O 1
ATOM 1268 N N . GLU A 1 162 ? 5.984 -0.886 17.322 1.00 97.81 162 GLU A N 1
ATOM 1269 C CA . GLU A 1 162 ? 6.850 -1.798 16.567 1.00 97.81 162 GLU A CA 1
ATOM 1270 C C . GLU A 1 162 ? 6.588 -1.704 15.055 1.00 97.81 162 GLU A C 1
ATOM 1272 O O . GLU A 1 162 ? 7.513 -1.498 14.257 1.00 97.81 162 GLU A O 1
ATOM 1277 N N . ASN A 1 163 ? 5.322 -1.785 14.643 1.00 97.38 163 ASN A N 1
ATOM 1278 C CA . ASN A 1 163 ? 4.944 -1.688 13.238 1.00 97.38 163 ASN A CA 1
ATOM 1279 C C . ASN A 1 163 ? 5.203 -0.296 12.661 1.00 97.38 163 ASN A C 1
ATOM 1281 O O . ASN A 1 163 ? 5.533 -0.182 11.479 1.00 97.38 163 ASN A O 1
ATOM 1285 N N . TRP A 1 164 ? 5.122 0.760 13.472 1.00 97.62 164 TRP A N 1
ATOM 1286 C CA . TRP A 1 164 ? 5.459 2.120 13.065 1.00 97.62 164 TRP A CA 1
ATOM 1287 C C . TRP A 1 164 ? 6.948 2.253 12.749 1.00 97.62 164 TRP A C 1
ATOM 1289 O O . TRP A 1 164 ? 7.315 2.843 11.727 1.00 97.62 164 TRP A O 1
ATOM 1299 N N . GLN A 1 165 ? 7.815 1.659 13.570 1.00 98.12 165 GLN A N 1
ATOM 1300 C CA . GLN A 1 165 ? 9.256 1.626 13.318 1.00 98.12 165 GLN A CA 1
ATOM 1301 C C . GLN A 1 165 ? 9.584 0.837 12.046 1.00 98.12 165 GLN A C 1
ATOM 1303 O O . GLN A 1 165 ? 10.347 1.316 11.200 1.00 98.12 165 GLN A O 1
ATOM 1308 N N . GLN A 1 166 ? 8.963 -0.332 11.859 1.00 97.31 166 GLN A N 1
ATOM 1309 C CA . GLN A 1 166 ? 9.132 -1.127 10.641 1.00 97.31 166 GLN A CA 1
ATOM 1310 C C . GLN A 1 166 ? 8.630 -0.375 9.401 1.00 97.31 166 GLN A C 1
ATOM 1312 O O . GLN A 1 166 ? 9.327 -0.318 8.385 1.00 97.31 166 GLN A O 1
ATOM 1317 N N . TRP A 1 167 ? 7.451 0.247 9.482 1.00 96.75 167 TRP A N 1
ATOM 1318 C CA . TRP A 1 167 ? 6.871 1.043 8.400 1.00 96.75 167 TRP A CA 1
ATOM 1319 C C . TRP A 1 167 ? 7.769 2.224 8.032 1.00 96.75 167 TRP A C 1
ATOM 1321 O O . TRP A 1 167 ? 8.036 2.458 6.849 1.00 96.75 167 TRP A O 1
ATOM 1331 N N . SER A 1 168 ? 8.283 2.933 9.038 1.00 95.69 168 SER A N 1
ATOM 1332 C CA . SER A 1 168 ? 9.198 4.062 8.865 1.00 95.69 168 SER A CA 1
ATOM 1333 C C . SER A 1 168 ? 10.496 3.622 8.189 1.00 95.69 168 SER A C 1
ATOM 1335 O O . SER A 1 168 ? 10.954 4.272 7.249 1.00 95.69 168 SER A O 1
ATOM 1337 N N . HIS A 1 169 ? 11.058 2.482 8.604 1.00 96.12 169 HIS A N 1
ATOM 1338 C CA . HIS A 1 169 ? 12.252 1.913 7.987 1.00 96.12 169 HIS A CA 1
ATOM 1339 C C . HIS A 1 169 ? 12.019 1.540 6.515 1.00 96.12 169 HIS A C 1
ATOM 1341 O O . HIS A 1 169 ? 12.782 1.966 5.648 1.00 96.12 169 HIS A O 1
ATOM 1347 N N . GLN A 1 170 ? 10.941 0.809 6.206 1.00 93.75 170 GLN A N 1
ATOM 1348 C CA . GLN A 1 170 ? 10.605 0.430 4.826 1.00 93.75 170 GLN A CA 1
ATOM 1349 C C . GLN A 1 170 ? 10.314 1.653 3.946 1.00 93.75 170 GLN A C 1
ATOM 1351 O O . GLN A 1 170 ? 10.740 1.708 2.792 1.00 93.75 170 GLN A O 1
ATOM 1356 N N . SER A 1 171 ? 9.652 2.671 4.496 1.00 90.88 171 SER A N 1
ATOM 1357 C CA . SER A 1 171 ? 9.412 3.941 3.803 1.00 90.88 171 SER A CA 1
ATOM 1358 C C . SER A 1 171 ? 10.719 4.691 3.518 1.00 90.88 171 SER A C 1
ATOM 1360 O O . SER A 1 171 ? 10.887 5.238 2.426 1.00 90.88 171 SER A O 1
ATOM 1362 N N . GLY A 1 172 ? 11.674 4.665 4.454 1.00 91.62 172 GLY A N 1
ATOM 1363 C CA . GLY A 1 172 ? 13.027 5.190 4.259 1.00 91.62 172 GLY A CA 1
ATOM 1364 C C . GLY A 1 172 ? 13.759 4.493 3.110 1.00 91.62 172 GLY A C 1
ATOM 1365 O O . GLY A 1 172 ? 14.176 5.156 2.160 1.00 91.62 172 GLY A O 1
ATOM 1366 N N . LEU A 1 173 ? 13.807 3.155 3.129 1.00 90.88 173 LEU A N 1
ATOM 1367 C CA . LEU A 1 173 ? 14.400 2.352 2.051 1.00 90.88 173 LEU A CA 1
ATOM 1368 C C . LEU A 1 173 ? 13.750 2.637 0.691 1.00 90.88 173 LEU A C 1
ATOM 1370 O O . LEU A 1 173 ? 14.435 2.731 -0.329 1.00 90.88 173 LEU A O 1
ATOM 1374 N N . PHE A 1 174 ? 12.425 2.802 0.661 1.00 88.12 174 PHE A N 1
ATOM 1375 C CA . PHE A 1 174 ? 11.707 3.175 -0.553 1.00 88.12 174 PHE A CA 1
ATOM 1376 C C . PHE A 1 174 ? 12.155 4.543 -1.087 1.00 88.12 174 PHE A C 1
ATOM 1378 O O . PHE A 1 174 ? 12.397 4.675 -2.290 1.00 88.12 174 PHE A O 1
ATOM 1385 N N . HIS A 1 175 ? 12.286 5.553 -0.223 1.00 86.06 175 HIS A N 1
ATOM 1386 C CA . HIS A 1 175 ? 12.717 6.894 -0.624 1.00 86.06 175 HIS A CA 1
ATOM 1387 C C . HIS A 1 175 ? 14.178 6.939 -1.080 1.00 86.06 175 HIS A C 1
ATOM 1389 O O . HIS A 1 175 ? 14.470 7.567 -2.099 1.00 86.06 175 HIS A O 1
ATOM 1395 N N . GLU A 1 176 ? 15.074 6.222 -0.407 1.00 88.06 176 GLU A N 1
ATOM 1396 C CA . GLU A 1 176 ? 16.470 6.071 -0.833 1.00 88.06 176 GLU A CA 1
ATOM 1397 C C . GLU A 1 176 ? 16.565 5.391 -2.204 1.00 88.06 176 GLU A C 1
ATOM 1399 O O . GLU A 1 176 ? 17.215 5.900 -3.121 1.00 88.06 176 GLU A O 1
ATOM 1404 N N . ALA A 1 177 ? 15.848 4.278 -2.393 1.00 84.44 177 ALA A N 1
ATOM 1405 C CA . ALA A 1 177 ? 15.806 3.581 -3.673 1.00 84.44 177 ALA A CA 1
ATOM 1406 C C . ALA A 1 177 ? 15.166 4.441 -4.777 1.00 84.44 177 ALA A C 1
ATOM 1408 O O . ALA A 1 177 ? 15.559 4.358 -5.942 1.00 84.44 177 ALA A O 1
ATOM 1409 N N . GLN A 1 178 ? 14.198 5.295 -4.429 1.00 82.12 178 GLN A N 1
ATOM 1410 C CA . GLN A 1 178 ? 13.612 6.262 -5.353 1.00 82.12 178 GLN A CA 1
ATOM 1411 C C . GLN A 1 178 ? 14.622 7.336 -5.779 1.00 82.12 178 GLN A C 1
ATOM 1413 O O . GLN A 1 178 ? 14.681 7.641 -6.971 1.00 82.12 178 GLN A O 1
ATOM 1418 N N . ALA A 1 179 ? 15.413 7.881 -4.852 1.00 83.38 179 ALA A N 1
ATOM 1419 C CA . ALA A 1 179 ? 16.461 8.851 -5.164 1.00 83.38 179 ALA A CA 1
ATOM 1420 C C . ALA A 1 179 ? 17.543 8.231 -6.063 1.00 83.38 179 ALA A C 1
ATOM 1422 O O . ALA A 1 179 ? 17.831 8.759 -7.136 1.00 83.38 179 ALA A O 1
ATOM 1423 N N . GLY A 1 180 ? 18.035 7.037 -5.712 1.00 82.38 180 GLY A N 1
ATOM 1424 C CA . GLY A 1 180 ? 19.002 6.312 -6.542 1.00 82.38 180 GLY A CA 1
ATOM 1425 C C . GLY A 1 180 ? 18.465 5.993 -7.943 1.00 82.38 180 GLY A C 1
ATOM 1426 O O . GLY A 1 180 ? 19.187 6.101 -8.935 1.00 82.38 180 GLY A O 1
ATOM 1427 N N . ALA A 1 181 ? 17.174 5.663 -8.060 1.00 79.81 181 ALA A N 1
ATOM 1428 C CA . ALA A 1 181 ? 16.534 5.467 -9.358 1.00 79.81 181 ALA A CA 1
ATOM 1429 C C . ALA A 1 181 ? 16.470 6.762 -10.192 1.00 79.81 181 ALA A C 1
ATOM 1431 O O . ALA A 1 181 ? 16.639 6.693 -11.412 1.00 79.81 181 ALA A O 1
ATOM 1432 N N . ALA A 1 182 ? 16.253 7.922 -9.563 1.00 81.31 182 ALA A N 1
ATOM 1433 C CA . ALA A 1 182 ? 16.256 9.219 -10.241 1.00 81.31 182 ALA A CA 1
ATOM 1434 C C . ALA A 1 182 ? 17.657 9.588 -10.764 1.00 81.31 182 ALA A C 1
ATOM 1436 O O . ALA A 1 182 ? 17.791 9.990 -11.920 1.00 81.31 182 ALA A O 1
ATOM 1437 N N . ASP A 1 183 ? 18.706 9.350 -9.974 1.00 83.06 183 ASP A N 1
ATOM 1438 C CA . ASP A 1 183 ? 20.094 9.583 -10.397 1.00 83.06 183 ASP A CA 1
ATOM 1439 C C . ASP A 1 183 ? 20.511 8.644 -11.539 1.00 83.06 183 ASP A C 1
ATOM 1441 O O . ASP A 1 183 ? 21.094 9.082 -12.539 1.00 83.06 183 ASP A O 1
ATOM 1445 N N . CYS A 1 184 ? 20.164 7.353 -11.436 1.00 83.06 184 CYS A N 1
ATOM 1446 C CA . CYS A 1 184 ? 20.332 6.383 -12.524 1.00 83.06 184 CYS A CA 1
ATOM 1447 C C . CYS A 1 184 ? 19.629 6.867 -13.804 1.00 83.06 184 CYS A C 1
ATOM 1449 O O . CYS A 1 184 ? 20.188 6.742 -14.898 1.00 83.06 184 CYS A O 1
ATOM 1451 N N . TRP A 1 185 ? 18.412 7.414 -13.684 1.00 85.62 185 TRP A N 1
ATOM 1452 C CA . TRP A 1 185 ? 17.652 7.927 -14.823 1.00 85.62 185 TRP A CA 1
ATOM 1453 C C . TRP A 1 185 ? 18.358 9.104 -15.498 1.00 85.62 185 TRP A C 1
ATOM 1455 O O . TRP A 1 185 ? 18.588 9.055 -16.707 1.00 85.62 185 TRP A O 1
ATOM 1465 N N . ALA A 1 186 ? 18.774 10.113 -14.729 1.00 86.00 186 ALA A N 1
ATOM 1466 C CA . ALA A 1 186 ? 19.468 11.283 -15.262 1.00 86.00 186 ALA A CA 1
ATOM 1467 C C . ALA A 1 186 ? 20.738 10.895 -16.043 1.00 86.00 186 ALA A C 1
ATOM 1469 O O . ALA A 1 186 ? 20.968 11.374 -17.157 1.00 86.00 186 ALA A O 1
ATOM 1470 N N . GLN A 1 187 ? 21.531 9.961 -15.506 1.00 87.00 187 GLN A N 1
ATOM 1471 C CA . GLN A 1 187 ? 22.739 9.465 -16.172 1.00 87.00 187 GLN A CA 1
ATOM 1472 C C . GLN A 1 187 ? 22.434 8.667 -17.443 1.00 87.00 187 GLN A C 1
ATOM 1474 O O . GLN A 1 187 ? 23.122 8.834 -18.453 1.00 87.00 187 GLN A O 1
ATOM 1479 N N . LEU A 1 188 ? 21.436 7.777 -17.402 1.00 86.56 188 LEU A N 1
ATOM 1480 C CA . LEU A 1 188 ? 21.035 6.984 -18.564 1.00 86.56 188 LEU A CA 1
ATOM 1481 C C . LEU A 1 188 ?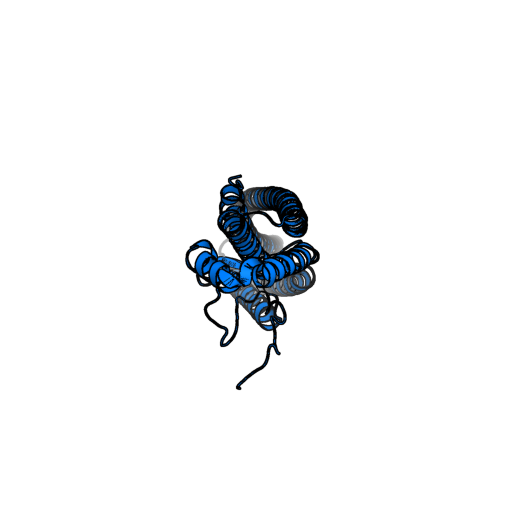 20.538 7.890 -19.691 1.00 86.56 188 LEU A C 1
ATOM 1483 O O . LEU A 1 188 ? 20.971 7.729 -20.831 1.00 86.56 188 LEU A O 1
ATOM 1487 N N . ARG A 1 189 ? 19.688 8.868 -19.362 1.00 89.44 189 ARG A N 1
ATOM 1488 C CA . ARG A 1 189 ? 19.160 9.853 -20.308 1.00 89.44 189 ARG A CA 1
ATOM 1489 C C . ARG A 1 189 ? 20.286 10.619 -21.000 1.00 89.44 189 ARG A C 1
ATOM 1491 O O . ARG A 1 189 ? 20.332 10.623 -22.228 1.00 89.44 189 ARG A O 1
ATOM 1498 N N . ALA A 1 190 ? 21.224 11.185 -20.238 1.00 90.38 190 ALA A N 1
ATOM 1499 C CA . ALA A 1 190 ? 22.349 11.936 -20.798 1.00 90.38 190 ALA A CA 1
ATOM 1500 C C . ALA A 1 190 ? 23.221 11.075 -21.732 1.00 90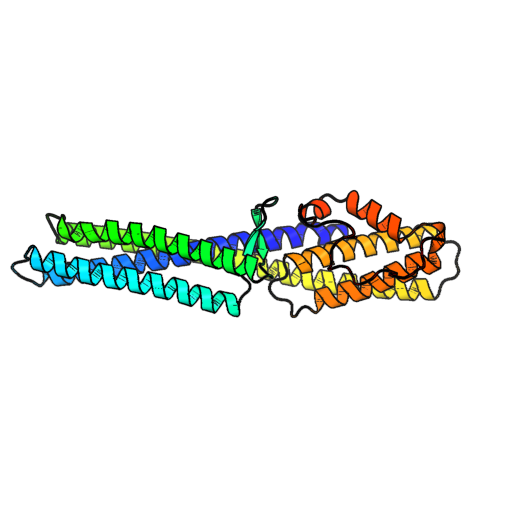.38 190 ALA A C 1
ATOM 1502 O O . ALA A 1 190 ? 23.585 11.501 -22.827 1.00 90.38 190 ALA A O 1
ATOM 1503 N N . LYS A 1 191 ? 23.518 9.826 -21.339 1.00 89.94 191 LYS A N 1
ATOM 1504 C CA . LYS A 1 191 ? 24.310 8.899 -22.167 1.00 89.94 191 LYS A CA 1
ATOM 1505 C C . LYS A 1 191 ? 23.582 8.489 -23.446 1.00 89.94 191 LYS A C 1
ATOM 1507 O O . LYS A 1 191 ? 24.213 8.392 -24.493 1.00 89.94 191 LYS A O 1
ATOM 1512 N N . ALA A 1 192 ? 22.277 8.246 -23.373 1.00 90.44 192 ALA A N 1
ATOM 1513 C CA . ALA A 1 192 ? 21.468 7.890 -24.534 1.00 90.44 192 ALA A CA 1
ATOM 1514 C C . ALA A 1 192 ? 21.347 9.053 -25.533 1.00 90.44 192 ALA A C 1
ATOM 1516 O O . ALA A 1 192 ? 21.475 8.834 -26.735 1.00 90.44 192 ALA A O 1
ATOM 1517 N N . GLN A 1 193 ? 21.174 10.286 -25.044 1.00 92.81 193 GLN A N 1
ATOM 1518 C CA . GLN A 1 193 ? 21.176 11.490 -25.882 1.00 92.81 193 GLN A CA 1
ATOM 1519 C C . GLN A 1 193 ? 22.525 11.683 -26.583 1.00 92.81 193 GLN A C 1
ATOM 1521 O O . GLN A 1 193 ? 22.564 11.832 -27.800 1.00 92.81 193 GLN A O 1
ATOM 1526 N N . HIS A 1 194 ? 23.632 11.562 -25.847 1.00 90.56 194 HIS A N 1
ATOM 1527 C CA . HIS A 1 194 ? 24.968 11.649 -26.435 1.00 90.56 194 HIS A CA 1
ATOM 1528 C C . HIS A 1 194 ? 25.215 10.569 -27.503 1.00 90.56 194 HIS A C 1
ATOM 1530 O O . HIS A 1 194 ? 25.784 10.848 -28.556 1.00 90.56 194 HIS A O 1
ATOM 1536 N N . LEU A 1 195 ? 24.754 9.333 -27.271 1.00 89.38 195 LEU A N 1
ATOM 1537 C CA . LEU A 1 195 ? 24.843 8.265 -28.271 1.00 89.38 195 LEU A CA 1
ATOM 1538 C C . LEU A 1 195 ? 24.080 8.617 -29.553 1.00 89.38 195 LEU A C 1
ATOM 1540 O O . LEU A 1 195 ? 24.600 8.371 -30.639 1.00 89.38 195 LEU A O 1
ATOM 1544 N N . LEU A 1 196 ? 22.887 9.211 -29.454 1.00 88.75 196 LEU A N 1
ATOM 1545 C CA . LEU A 1 196 ? 22.127 9.669 -30.621 1.00 88.75 196 LEU A CA 1
ATOM 1546 C C . LEU A 1 196 ? 22.868 10.768 -31.398 1.00 88.75 196 LEU A C 1
ATOM 1548 O O . LEU A 1 196 ? 22.933 10.697 -32.624 1.00 88.75 196 LEU A O 1
ATOM 1552 N N . GLU A 1 197 ? 23.476 11.733 -30.705 1.00 89.12 197 GLU A N 1
ATOM 1553 C CA . GLU A 1 197 ? 24.256 12.820 -31.321 1.00 89.12 197 GLU A CA 1
ATOM 1554 C C . GLU A 1 197 ? 25.477 12.296 -32.087 1.00 89.12 197 GLU A C 1
ATOM 1556 O O . GLU A 1 197 ? 25.676 12.641 -33.253 1.00 89.12 197 GLU A O 1
ATOM 1561 N N . VAL A 1 198 ? 26.268 11.416 -31.462 1.00 86.19 198 VAL A N 1
ATOM 1562 C CA . VAL A 1 198 ? 27.432 10.789 -32.113 1.00 86.19 198 VAL A CA 1
ATOM 1563 C C . VAL A 1 198 ? 26.984 9.971 -33.318 1.00 86.19 198 VAL A C 1
ATOM 1565 O O . VAL A 1 198 ? 27.582 10.052 -34.390 1.00 86.19 198 VAL A O 1
ATOM 1568 N N . THR A 1 199 ? 25.888 9.226 -33.167 1.00 84.38 199 THR A N 1
ATOM 1569 C CA . THR A 1 199 ? 25.344 8.418 -34.256 1.00 84.38 199 THR A CA 1
ATOM 1570 C C . THR A 1 199 ? 24.875 9.293 -35.411 1.00 84.38 199 THR A C 1
ATOM 1572 O O . THR A 1 199 ? 25.022 8.866 -36.543 1.00 84.38 199 THR A O 1
ATOM 1575 N N . ALA A 1 200 ? 24.372 10.511 -35.186 1.00 81.44 200 ALA A N 1
ATOM 1576 C CA . ALA A 1 200 ? 23.965 11.411 -36.265 1.00 81.44 200 ALA A CA 1
ATOM 1577 C C . ALA A 1 200 ? 25.153 11.851 -37.146 1.00 81.44 200 ALA A C 1
ATOM 1579 O O . ALA A 1 200 ? 25.020 11.872 -38.373 1.00 81.44 200 ALA A O 1
ATOM 1580 N N . GLY A 1 201 ? 26.315 12.127 -36.540 1.00 74.44 201 GLY A N 1
ATOM 1581 C CA . GLY A 1 201 ? 27.487 12.707 -37.208 1.00 74.44 201 GLY A CA 1
ATOM 1582 C C . GLY A 1 201 ? 28.431 11.738 -37.936 1.00 74.44 201 GLY A C 1
ATOM 1583 O O . GLY A 1 201 ? 29.254 12.200 -38.722 1.00 74.44 201 GLY A O 1
ATOM 1584 N N . ASP A 1 202 ? 28.335 10.422 -37.715 1.00 65.06 202 ASP A N 1
ATOM 1585 C CA . ASP A 1 202 ? 29.422 9.487 -38.064 1.00 65.06 202 ASP A CA 1
ATOM 1586 C C . ASP A 1 202 ? 29.079 8.494 -39.204 1.00 65.06 202 ASP A C 1
ATOM 1588 O O . ASP A 1 202 ? 28.235 7.613 -39.039 1.00 65.06 202 ASP A O 1
ATOM 1592 N N . GLN A 1 203 ? 29.716 8.607 -40.380 1.00 58.03 203 GLN A N 1
ATOM 1593 C CA . GLN A 1 203 ? 29.496 7.719 -41.549 1.00 58.03 203 GLN A CA 1
ATOM 1594 C C . GLN A 1 203 ? 30.364 6.436 -41.551 1.00 58.03 203 GLN A C 1
ATOM 1596 O O . GLN A 1 203 ? 30.538 5.803 -42.592 1.00 58.03 203 GLN A O 1
ATOM 1601 N N . THR A 1 204 ? 30.956 6.046 -40.420 1.00 57.19 204 THR A N 1
ATOM 1602 C CA . THR A 1 204 ? 32.058 5.067 -40.397 1.00 57.19 204 THR A CA 1
ATOM 1603 C C . THR A 1 204 ? 31.663 3.582 -40.278 1.00 57.19 204 THR A C 1
ATOM 1605 O O . THR A 1 204 ? 30.563 3.199 -39.877 1.00 57.19 204 THR A O 1
ATOM 1608 N N . GLU A 1 205 ? 32.634 2.716 -40.607 1.00 59.41 205 GLU A N 1
ATOM 1609 C CA . GLU A 1 205 ? 32.620 1.239 -40.665 1.00 59.41 205 GLU A CA 1
ATOM 1610 C C . GLU A 1 205 ? 32.245 0.503 -39.352 1.00 59.41 205 GLU A C 1
ATOM 1612 O O . GLU A 1 205 ? 32.164 -0.725 -39.327 1.00 59.41 205 GLU A O 1
ATOM 1617 N N . GLN A 1 206 ? 31.962 1.212 -38.252 1.00 69.75 206 GLN A N 1
ATOM 1618 C CA . GLN A 1 206 ? 31.668 0.630 -36.928 1.00 69.75 206 GLN A CA 1
ATOM 1619 C C . GLN A 1 206 ? 30.201 0.191 -36.732 1.00 69.75 206 GLN A C 1
ATOM 1621 O O . GLN A 1 206 ? 29.772 -0.125 -35.616 1.00 69.75 206 GLN A O 1
ATOM 1626 N N . GLY A 1 207 ? 29.428 0.131 -37.820 1.00 79.19 207 GLY A N 1
ATOM 1627 C CA . GLY A 1 207 ? 27.977 -0.065 -37.809 1.00 79.19 207 GLY A CA 1
ATOM 1628 C C . GLY A 1 207 ? 27.439 -1.201 -36.914 1.00 79.19 207 GLY A C 1
ATOM 1629 O O . GLY A 1 207 ? 26.497 -0.950 -36.165 1.00 79.19 207 GLY A O 1
ATOM 1630 N N . PRO A 1 208 ? 28.002 -2.429 -36.916 1.00 85.94 208 PRO A N 1
ATOM 1631 C CA . PRO A 1 208 ? 27.483 -3.522 -36.085 1.00 85.94 208 PRO A CA 1
ATOM 1632 C C . PRO A 1 208 ? 27.623 -3.284 -34.573 1.00 85.94 208 PRO A C 1
ATOM 1634 O O . PRO A 1 208 ? 26.729 -3.628 -33.799 1.00 85.94 208 PRO A O 1
ATOM 1637 N N . ALA A 1 209 ? 28.749 -2.709 -34.139 1.00 87.06 209 ALA A N 1
ATOM 1638 C CA . ALA A 1 209 ? 29.027 -2.490 -32.721 1.00 87.06 209 ALA A CA 1
ATOM 1639 C C . ALA A 1 209 ? 28.141 -1.375 -32.152 1.00 87.06 209 ALA A C 1
ATOM 1641 O O . ALA A 1 209 ? 27.576 -1.531 -31.069 1.00 87.06 209 ALA A O 1
ATOM 1642 N N . LEU A 1 210 ? 27.977 -0.288 -32.910 1.00 87.81 210 LEU A N 1
ATOM 1643 C CA . LEU A 1 210 ? 27.097 0.818 -32.544 1.00 87.81 210 LEU A CA 1
ATOM 1644 C C . LEU A 1 210 ? 25.624 0.384 -32.532 1.00 87.81 210 LEU A C 1
ATOM 1646 O O . LEU A 1 210 ? 24.924 0.655 -31.559 1.00 87.81 210 LEU A O 1
ATOM 1650 N N . HIS A 1 211 ? 25.188 -0.382 -33.540 1.00 90.12 211 HIS A N 1
ATOM 1651 C CA . HIS A 1 211 ? 23.849 -0.977 -33.578 1.00 90.12 211 HIS A CA 1
ATOM 1652 C C . HIS A 1 211 ? 23.544 -1.776 -32.305 1.00 90.12 211 HIS A C 1
ATOM 1654 O O . HIS A 1 211 ? 22.519 -1.553 -31.663 1.00 90.12 211 HIS A O 1
ATOM 1660 N N . LYS A 1 212 ? 24.456 -2.666 -31.889 1.00 90.69 212 LYS A N 1
ATOM 1661 C CA . LYS A 1 212 ? 24.263 -3.481 -30.682 1.00 90.69 212 LYS A CA 1
ATOM 1662 C C . LYS A 1 212 ? 24.071 -2.625 -29.425 1.00 90.69 212 LYS A C 1
ATOM 1664 O O . LYS A 1 212 ? 23.177 -2.909 -28.634 1.00 90.69 212 LYS A O 1
ATOM 1669 N N . VAL A 1 213 ? 24.877 -1.576 -29.250 1.00 90.94 213 VAL A N 1
ATOM 1670 C CA . VAL A 1 213 ? 24.761 -0.668 -28.095 1.00 90.94 213 VAL A CA 1
ATOM 1671 C C . VAL A 1 213 ? 23.422 0.072 -28.107 1.00 90.94 213 VAL A C 1
ATOM 1673 O O . VAL A 1 213 ? 22.771 0.167 -27.070 1.00 90.94 213 VAL A O 1
ATOM 1676 N N . LEU A 1 214 ? 22.982 0.563 -29.268 1.00 90.81 214 LEU A N 1
ATOM 1677 C CA . LEU A 1 214 ? 21.690 1.240 -29.405 1.00 90.81 214 LEU A CA 1
ATOM 1678 C C . LEU A 1 214 ? 20.519 0.302 -29.081 1.00 90.81 214 LEU A C 1
ATOM 1680 O O . LEU A 1 214 ? 19.599 0.712 -28.377 1.00 90.81 214 LEU A O 1
ATOM 1684 N N . VAL A 1 215 ? 20.584 -0.963 -29.511 1.00 91.69 215 VAL A N 1
ATOM 1685 C CA . VAL A 1 215 ? 19.603 -1.999 -29.145 1.00 91.69 215 VAL A CA 1
ATOM 1686 C C . VAL A 1 215 ? 19.581 -2.238 -27.631 1.00 91.69 215 VAL A C 1
ATOM 1688 O O . VAL A 1 215 ? 18.504 -2.280 -27.039 1.00 91.69 215 VAL A O 1
ATOM 1691 N N . GLU A 1 216 ? 20.745 -2.345 -26.982 1.00 90.75 216 GLU A N 1
ATOM 1692 C CA . GLU A 1 216 ? 20.839 -2.525 -25.524 1.00 90.75 216 GLU A CA 1
ATOM 1693 C C . GLU A 1 216 ? 20.234 -1.343 -24.754 1.00 90.75 216 GLU A C 1
ATOM 1695 O O . GLU A 1 216 ? 19.476 -1.544 -23.800 1.00 90.75 216 GLU A O 1
ATOM 1700 N N . VAL A 1 217 ? 20.524 -0.109 -25.174 1.00 90.12 217 VAL A N 1
ATOM 1701 C CA . VAL A 1 217 ? 19.959 1.102 -24.559 1.00 90.12 217 VAL A CA 1
ATOM 1702 C C . VAL A 1 217 ? 18.452 1.170 -24.783 1.00 90.12 217 VAL A C 1
ATOM 1704 O O . VAL A 1 217 ? 17.712 1.417 -23.831 1.00 90.12 217 VAL A O 1
ATOM 1707 N N . ALA A 1 218 ? 17.983 0.894 -26.000 1.00 89.81 218 ALA A N 1
ATOM 1708 C CA . ALA A 1 218 ? 16.561 0.844 -26.304 1.00 89.81 218 ALA A CA 1
ATOM 1709 C C . ALA A 1 218 ? 15.852 -0.202 -25.424 1.00 89.81 218 ALA A C 1
ATOM 1711 O O . ALA A 1 218 ? 14.893 0.140 -24.742 1.00 89.81 218 ALA A O 1
ATOM 1712 N N . ALA A 1 219 ? 16.367 -1.431 -25.318 1.00 88.25 219 ALA A N 1
ATOM 1713 C CA . ALA A 1 219 ? 15.814 -2.470 -24.437 1.00 88.25 219 ALA A CA 1
ATOM 1714 C C . ALA A 1 219 ? 15.847 -2.095 -22.934 1.00 88.25 219 ALA A C 1
ATOM 1716 O O . ALA A 1 219 ? 15.021 -2.549 -22.143 1.00 88.25 219 ALA A O 1
ATOM 1717 N N . THR A 1 220 ? 16.776 -1.238 -22.518 1.00 86.56 220 THR A N 1
ATOM 1718 C CA . THR A 1 220 ? 16.866 -0.737 -21.135 1.00 86.56 220 THR A CA 1
ATOM 1719 C C . THR A 1 220 ? 15.798 0.314 -20.842 1.00 86.56 220 THR A C 1
ATOM 1721 O O . THR A 1 220 ? 15.085 0.236 -19.834 1.00 86.56 220 THR A O 1
ATOM 1724 N N . LEU A 1 221 ? 15.682 1.310 -21.726 1.00 86.69 221 LEU A N 1
ATOM 1725 C CA . LEU A 1 221 ? 14.626 2.325 -21.676 1.00 86.69 221 LEU A CA 1
ATOM 1726 C C . LEU A 1 221 ? 13.260 1.675 -21.768 1.00 86.69 221 LEU A C 1
ATOM 1728 O O . LEU A 1 221 ? 12.328 2.092 -21.088 1.00 86.69 221 LEU A O 1
ATOM 1732 N N . ALA A 1 222 ? 13.192 0.610 -22.558 1.00 84.81 222 ALA A N 1
ATOM 1733 C CA . ALA A 1 222 ? 12.010 -0.174 -22.724 1.00 84.81 222 ALA A CA 1
ATOM 1734 C C . ALA A 1 222 ? 11.491 -0.695 -21.371 1.00 84.81 222 ALA A C 1
ATOM 1736 O O . ALA A 1 222 ? 10.430 -0.329 -20.858 1.00 84.81 222 ALA A O 1
ATOM 1737 N N . LEU A 1 223 ? 12.351 -1.469 -20.716 1.00 81.38 223 LEU A N 1
ATOM 1738 C CA . LEU A 1 223 ? 12.110 -1.982 -19.381 1.00 81.38 223 LEU A CA 1
ATOM 1739 C C . LEU A 1 223 ? 11.733 -0.855 -18.404 1.00 81.38 223 LEU A C 1
ATOM 1741 O O . LEU A 1 223 ? 10.763 -0.968 -17.662 1.00 81.38 223 LEU A O 1
ATOM 1745 N N . LEU A 1 224 ? 12.477 0.257 -18.408 1.00 81.38 224 LEU A N 1
ATOM 1746 C CA . LEU A 1 224 ? 12.201 1.399 -17.531 1.00 81.38 224 LEU A CA 1
ATOM 1747 C C . LEU A 1 224 ? 10.815 2.009 -17.762 1.00 81.38 224 LEU A C 1
ATOM 1749 O O . LEU A 1 224 ? 10.130 2.308 -16.787 1.00 81.38 224 LEU A O 1
ATOM 1753 N N . GLY A 1 225 ? 10.404 2.170 -19.018 1.00 80.94 225 GLY A N 1
ATOM 1754 C CA . GLY A 1 225 ? 9.098 2.704 -19.387 1.00 80.94 225 GLY A CA 1
ATOM 1755 C C . GLY A 1 225 ? 7.963 1.825 -18.877 1.00 80.94 225 GLY A C 1
ATOM 1756 O O . GLY A 1 225 ? 7.031 2.341 -18.266 1.00 80.94 225 GLY A O 1
ATOM 1757 N N . ALA A 1 226 ? 8.082 0.502 -19.031 1.00 77.56 226 ALA A N 1
ATOM 1758 C CA . ALA A 1 226 ? 7.122 -0.448 -18.469 1.00 77.56 226 ALA A CA 1
ATOM 1759 C C . ALA A 1 226 ? 7.052 -0.330 -16.937 1.00 77.56 226 ALA A C 1
ATOM 1761 O O . ALA A 1 226 ? 5.980 -0.136 -16.372 1.00 77.56 226 ALA A O 1
ATOM 1762 N N . TRP A 1 227 ? 8.194 -0.332 -16.245 1.00 76.81 227 TRP A N 1
ATOM 1763 C CA . TRP A 1 227 ? 8.229 -0.189 -14.784 1.00 76.81 227 TRP A CA 1
ATOM 1764 C C . TRP A 1 227 ? 7.644 1.150 -14.294 1.00 76.81 227 TRP A C 1
ATOM 1766 O O . TRP A 1 227 ? 6.878 1.180 -13.328 1.00 76.81 227 TRP A O 1
ATOM 1776 N N . ALA A 1 228 ? 7.958 2.260 -14.967 1.00 76.06 228 ALA A N 1
ATOM 1777 C CA . ALA A 1 228 ? 7.383 3.573 -14.675 1.00 76.06 228 ALA A CA 1
ATOM 1778 C C . ALA A 1 228 ? 5.877 3.633 -14.998 1.00 76.06 228 ALA A C 1
ATOM 1780 O O . ALA A 1 228 ? 5.114 4.365 -14.363 1.00 76.06 228 ALA A O 1
ATOM 1781 N N . HIS A 1 229 ? 5.411 2.847 -15.961 1.00 75.38 229 HIS A N 1
ATOM 1782 C CA . HIS A 1 229 ? 3.990 2.729 -16.233 1.00 75.38 229 HIS A CA 1
ATOM 1783 C C . HIS A 1 229 ? 3.271 1.904 -15.153 1.00 75.38 229 HIS A C 1
ATOM 1785 O O . HIS A 1 229 ? 2.275 2.355 -14.609 1.00 75.38 229 HIS A O 1
ATOM 1791 N N . PHE A 1 230 ? 3.778 0.743 -14.751 1.00 69.06 230 PHE A N 1
ATOM 1792 C CA . PHE A 1 230 ? 3.032 -0.129 -13.833 1.00 69.06 230 PHE A CA 1
ATOM 1793 C C . PHE A 1 230 ? 3.195 0.219 -12.350 1.00 69.06 230 PHE A C 1
ATOM 1795 O O . PHE A 1 230 ? 2.352 -0.156 -11.530 1.00 69.06 230 PHE A O 1
ATOM 1802 N N . HIS A 1 231 ? 4.249 0.957 -11.986 1.00 68.19 231 HIS A N 1
ATOM 1803 C CA . HIS A 1 231 ? 4.604 1.114 -10.577 1.00 68.19 231 HIS A CA 1
ATOM 1804 C C . HIS A 1 231 ? 5.056 2.520 -10.134 1.00 68.19 231 HIS A C 1
ATOM 1806 O O . HIS A 1 231 ? 5.591 2.679 -9.032 1.00 68.19 231 HIS A O 1
ATOM 1812 N N . ASN A 1 232 ? 4.885 3.560 -10.956 1.00 64.44 232 ASN A N 1
ATOM 1813 C CA . ASN A 1 232 ? 5.307 4.914 -10.579 1.00 64.44 232 ASN A CA 1
ATOM 1814 C C . ASN A 1 232 ? 4.352 5.563 -9.566 1.00 64.44 232 ASN A C 1
ATOM 1816 O O . ASN A 1 232 ? 3.191 5.807 -9.881 1.00 64.44 232 ASN A O 1
ATOM 1820 N N . LEU A 1 233 ? 4.878 5.863 -8.376 1.00 51.78 233 LEU A N 1
ATOM 1821 C CA . LEU A 1 233 ? 4.120 6.379 -7.234 1.00 51.78 233 LEU A CA 1
ATOM 1822 C C . LEU A 1 233 ? 4.338 7.856 -6.899 1.00 51.78 233 LEU A C 1
ATOM 1824 O O . LEU A 1 233 ? 3.623 8.378 -6.052 1.00 51.78 233 LEU A O 1
ATOM 1828 N N . ARG A 1 234 ? 5.323 8.536 -7.497 1.00 52.25 234 ARG A N 1
ATOM 1829 C CA . ARG A 1 234 ? 5.660 9.925 -7.116 1.00 52.25 234 ARG A CA 1
ATOM 1830 C C . ARG A 1 234 ? 6.273 10.777 -8.233 1.00 52.25 234 ARG A C 1
ATOM 1832 O O . ARG A 1 234 ? 6.825 11.833 -7.951 1.00 52.25 234 ARG A O 1
ATOM 1839 N N . GLY A 1 235 ? 6.203 10.335 -9.486 1.00 55.62 235 GLY A N 1
ATOM 1840 C CA . GLY A 1 235 ? 6.522 11.200 -10.620 1.00 55.62 235 GLY A CA 1
ATOM 1841 C C . GLY A 1 235 ? 5.252 11.852 -11.151 1.00 55.62 235 GLY A C 1
ATOM 1842 O O . GLY A 1 235 ? 4.266 11.155 -11.367 1.00 55.62 235 GLY A O 1
ATOM 1843 N N . ASP A 1 236 ? 5.319 13.141 -11.450 1.00 64.62 236 ASP A N 1
ATOM 1844 C CA . ASP A 1 236 ? 4.397 13.941 -12.279 1.00 64.62 236 ASP A CA 1
ATOM 1845 C C . ASP A 1 236 ? 4.159 13.392 -13.711 1.00 64.62 236 ASP A C 1
ATOM 1847 O O . ASP A 1 236 ? 3.663 14.093 -14.587 1.00 64.62 236 ASP A O 1
ATOM 1851 N N . GLY A 1 237 ? 4.542 12.142 -13.987 1.00 70.44 237 GLY A N 1
ATOM 1852 C CA . GLY A 1 237 ? 4.531 11.544 -15.320 1.00 70.44 237 GLY A CA 1
ATOM 1853 C C . GLY A 1 237 ? 5.705 11.960 -16.216 1.00 70.44 237 GLY A C 1
ATOM 1854 O O . GLY A 1 237 ? 5.834 11.397 -17.307 1.00 70.44 237 GLY A O 1
ATOM 1855 N N . SER A 1 238 ? 6.596 12.859 -15.772 1.00 80.50 238 SER A N 1
ATOM 1856 C CA . SER A 1 238 ? 7.726 13.349 -16.582 1.00 80.50 238 SER A CA 1
ATOM 1857 C C . SER A 1 238 ? 8.649 12.219 -17.023 1.00 80.50 238 SER A C 1
ATOM 1859 O O . SER A 1 238 ? 8.879 12.059 -18.214 1.00 80.50 238 SER A O 1
ATOM 1861 N N . VAL A 1 239 ? 9.093 11.359 -16.100 1.00 81.62 239 VAL A N 1
ATOM 1862 C CA . VAL A 1 239 ? 9.999 10.239 -16.418 1.00 81.62 239 VAL A CA 1
ATOM 1863 C C . VAL A 1 239 ? 9.401 9.316 -17.478 1.00 81.62 239 VAL A C 1
ATOM 1865 O O . VAL A 1 239 ? 10.100 8.917 -18.402 1.00 81.62 239 VAL A O 1
ATOM 1868 N N . LEU A 1 240 ? 8.108 8.989 -17.383 1.00 82.19 240 LEU A N 1
ATOM 1869 C CA . LEU A 1 240 ? 7.460 8.143 -18.388 1.00 82.19 240 LEU A CA 1
ATOM 1870 C C . LEU A 1 240 ? 7.444 8.833 -19.761 1.00 82.19 240 LEU A C 1
ATOM 1872 O O . LEU A 1 240 ? 7.776 8.195 -20.757 1.00 82.19 240 LEU A O 1
ATOM 1876 N N . SER A 1 241 ? 7.135 10.130 -19.795 1.00 84.62 241 SER A N 1
ATOM 1877 C CA . SER A 1 241 ? 7.108 10.935 -21.025 1.00 84.62 241 SER A CA 1
ATOM 1878 C C . SER A 1 241 ? 8.501 11.080 -21.654 1.00 84.62 241 SER A C 1
ATOM 1880 O O . SER A 1 241 ? 8.671 10.938 -22.863 1.00 84.62 241 SER A O 1
ATOM 1882 N N . GLU A 1 242 ? 9.530 11.311 -20.839 1.00 88.06 242 GLU A N 1
ATOM 1883 C CA . GLU A 1 242 ? 10.915 11.427 -21.298 1.00 88.06 242 GLU A CA 1
ATOM 1884 C C . GLU A 1 242 ? 11.464 10.091 -21.813 1.00 88.06 242 GLU A C 1
ATOM 1886 O O . GLU A 1 242 ? 12.154 10.060 -22.834 1.00 88.06 242 GLU A O 1
ATOM 1891 N N . VAL A 1 243 ? 11.142 8.983 -21.134 1.00 88.69 243 VAL A N 1
ATOM 1892 C CA . VAL A 1 243 ? 11.486 7.631 -21.594 1.00 88.69 243 VAL A CA 1
ATOM 1893 C C . VAL A 1 243 ? 10.823 7.339 -22.935 1.00 88.69 243 VAL A C 1
ATOM 1895 O O . VAL A 1 243 ? 11.499 6.842 -23.831 1.00 88.69 243 VAL A O 1
ATOM 1898 N N . GLN A 1 244 ? 9.538 7.673 -23.091 1.00 86.94 244 GLN A N 1
ATOM 1899 C CA . GLN A 1 244 ? 8.801 7.502 -24.346 1.00 86.94 244 GLN A CA 1
ATOM 1900 C C . GLN A 1 244 ? 9.472 8.247 -25.505 1.00 86.94 244 GLN A C 1
ATOM 1902 O O . GLN A 1 244 ? 9.786 7.629 -26.521 1.00 86.94 244 GLN A O 1
ATOM 1907 N N . ALA A 1 245 ? 9.761 9.540 -25.330 1.00 89.12 245 ALA A N 1
ATOM 1908 C CA . ALA A 1 245 ? 10.382 10.362 -26.368 1.00 89.12 245 ALA A CA 1
ATOM 1909 C C . ALA A 1 245 ? 11.777 9.850 -26.763 1.00 89.12 245 ALA A C 1
ATOM 1911 O O . ALA A 1 245 ? 12.083 9.682 -27.941 1.00 89.12 245 ALA A O 1
ATOM 1912 N N . LEU A 1 246 ? 12.628 9.556 -25.777 1.00 90.56 246 LEU A N 1
ATOM 1913 C CA . LEU A 1 246 ? 13.992 9.095 -26.032 1.00 90.56 246 LEU A CA 1
ATOM 1914 C C . LEU A 1 246 ? 14.021 7.707 -26.684 1.00 90.56 246 LEU A C 1
ATOM 1916 O O . LEU A 1 246 ? 14.849 7.441 -27.557 1.00 90.56 246 LEU A O 1
ATOM 1920 N N . PHE A 1 247 ? 13.124 6.819 -26.259 1.00 90.69 247 PHE A N 1
ATOM 1921 C CA . PHE A 1 247 ? 13.014 5.493 -26.839 1.00 90.69 247 PHE A CA 1
ATOM 1922 C C . PHE A 1 247 ? 12.529 5.547 -28.297 1.00 90.69 247 PHE A C 1
ATOM 1924 O O . PHE A 1 247 ? 13.093 4.847 -29.138 1.00 90.69 247 PHE A O 1
ATOM 1931 N N . GLN A 1 248 ? 11.573 6.424 -28.626 1.00 89.19 248 GLN A N 1
ATOM 1932 C CA . GLN A 1 248 ? 11.143 6.647 -30.008 1.00 89.19 248 GLN A CA 1
ATOM 1933 C C . GLN A 1 248 ? 12.310 7.097 -30.903 1.00 89.19 248 GLN A C 1
ATOM 1935 O O . GLN A 1 248 ? 12.564 6.468 -31.931 1.00 89.19 248 GLN A O 1
ATOM 1940 N N . SER A 1 249 ? 13.087 8.100 -30.481 1.00 91.19 249 SER A N 1
ATOM 1941 C CA . SER A 1 249 ? 14.245 8.584 -31.250 1.00 91.19 249 SER A CA 1
ATOM 1942 C C . SER A 1 249 ? 15.290 7.492 -31.512 1.00 91.19 249 SER A C 1
ATOM 1944 O O . SER A 1 249 ? 15.905 7.444 -32.579 1.00 91.19 249 SER A O 1
ATOM 1946 N N . LEU A 1 250 ? 15.502 6.586 -30.551 1.00 91.19 250 LEU A N 1
ATOM 1947 C CA . LEU A 1 250 ? 16.411 5.449 -30.728 1.00 91.19 250 LEU A CA 1
ATOM 1948 C C . LEU A 1 250 ? 15.897 4.453 -31.761 1.00 91.19 250 LEU A C 1
ATOM 1950 O O . LEU A 1 250 ? 16.684 3.965 -32.570 1.00 91.19 250 LEU A O 1
ATOM 1954 N N . LEU A 1 251 ? 14.600 4.158 -31.757 1.00 89.81 251 LEU A N 1
ATOM 1955 C CA . LEU A 1 251 ? 14.010 3.256 -32.739 1.00 89.81 251 LEU A CA 1
ATOM 1956 C C . LEU A 1 251 ? 14.027 3.837 -34.149 1.00 89.81 251 LEU A C 1
ATOM 1958 O O . LEU A 1 251 ? 14.334 3.113 -35.092 1.00 89.81 251 LEU A O 1
ATOM 1962 N N . GLU A 1 252 ? 13.745 5.131 -34.300 1.00 89.50 252 GLU A N 1
ATOM 1963 C CA . GLU A 1 252 ? 13.852 5.825 -35.587 1.00 89.50 252 GLU A CA 1
ATOM 1964 C C . GLU A 1 252 ? 15.285 5.756 -36.126 1.00 89.50 252 GLU A C 1
ATOM 1966 O O . GLU A 1 252 ? 15.498 5.386 -37.281 1.00 89.50 252 GLU A O 1
ATOM 1971 N N . CYS A 1 253 ? 16.285 6.004 -35.275 1.00 89.94 253 CYS A N 1
ATOM 1972 C CA . CYS A 1 253 ? 17.695 5.872 -35.638 1.00 89.94 253 CYS A CA 1
ATOM 1973 C C . CYS A 1 253 ? 18.059 4.429 -36.043 1.00 89.94 253 CYS A C 1
ATOM 1975 O O . CYS A 1 253 ? 18.687 4.205 -37.081 1.00 89.94 253 CYS A O 1
ATOM 1977 N N . LEU A 1 254 ? 17.618 3.440 -35.261 1.00 90.31 254 LEU A N 1
ATOM 1978 C CA . LEU A 1 254 ? 17.825 2.016 -35.528 1.00 90.31 254 LEU A CA 1
ATOM 1979 C C . LEU A 1 254 ? 17.172 1.557 -36.841 1.00 90.31 254 LEU A C 1
ATOM 1981 O O . LEU A 1 254 ? 17.770 0.788 -37.587 1.00 90.31 254 LEU A O 1
ATOM 1985 N N . ASN A 1 255 ? 15.967 2.024 -37.154 1.00 88.62 255 ASN A N 1
ATOM 1986 C CA . ASN A 1 255 ? 15.255 1.585 -38.353 1.00 88.62 255 ASN A CA 1
ATOM 1987 C C . ASN A 1 255 ? 15.746 2.299 -39.621 1.00 88.62 255 ASN A C 1
ATOM 1989 O O . ASN A 1 255 ? 15.804 1.672 -40.671 1.00 88.62 255 ASN A O 1
ATOM 1993 N N . THR A 1 256 ? 16.134 3.575 -39.538 1.00 88.19 256 THR A N 1
ATOM 1994 C CA . THR A 1 256 ? 16.559 4.360 -40.714 1.00 88.19 256 THR A CA 1
ATOM 1995 C C . THR A 1 256 ? 18.038 4.179 -41.045 1.00 88.19 256 THR A C 1
ATOM 1997 O O . THR A 1 256 ? 18.402 3.958 -42.195 1.00 88.19 256 THR A O 1
ATOM 2000 N N . ARG A 1 257 ? 18.922 4.246 -40.044 1.00 85.31 257 ARG A N 1
ATOM 2001 C CA . ARG A 1 257 ? 20.378 4.197 -40.257 1.00 85.31 257 ARG A CA 1
ATOM 2002 C C . ARG A 1 257 ? 20.932 2.776 -40.234 1.00 85.31 257 ARG A C 1
ATOM 2004 O O . ARG A 1 257 ? 21.987 2.504 -40.807 1.00 85.31 257 ARG A O 1
ATOM 2011 N N . PHE A 1 258 ? 20.222 1.869 -39.571 1.00 86.31 258 PHE A N 1
ATOM 2012 C CA . PHE A 1 258 ? 20.622 0.479 -39.371 1.00 86.31 258 PHE A CA 1
ATOM 2013 C C . PHE A 1 258 ? 19.602 -0.509 -39.949 1.00 86.31 258 PHE A C 1
ATOM 2015 O O . PHE A 1 258 ? 19.524 -1.640 -39.477 1.00 86.31 258 PHE A O 1
ATOM 2022 N N . GLU A 1 259 ? 18.873 -0.115 -41.000 1.00 83.00 259 GLU A N 1
ATOM 2023 C CA . GLU A 1 259 ? 17.800 -0.900 -41.634 1.00 83.00 259 GLU A CA 1
ATOM 2024 C C . GLU A 1 259 ? 18.187 -2.373 -41.869 1.00 83.00 259 GLU A C 1
ATOM 2026 O O . GLU A 1 259 ? 17.452 -3.290 -41.499 1.00 83.00 259 GLU A O 1
ATOM 2031 N N . LYS A 1 260 ? 19.414 -2.617 -42.358 1.00 86.12 260 LYS A N 1
ATOM 2032 C CA . LYS A 1 260 ? 19.961 -3.966 -42.606 1.00 86.12 260 LYS A CA 1
ATOM 2033 C C . LYS A 1 260 ? 20.027 -4.891 -41.381 1.00 86.12 260 LYS A C 1
ATOM 2035 O O . LYS A 1 260 ? 20.218 -6.092 -41.550 1.00 86.12 260 LYS A O 1
ATOM 2040 N N . TYR A 1 261 ? 19.922 -4.355 -40.168 1.00 84.88 261 TYR A N 1
ATOM 2041 C CA . TYR A 1 261 ? 19.996 -5.108 -38.914 1.00 84.88 261 TYR A CA 1
ATOM 2042 C C . TYR A 1 261 ? 18.643 -5.251 -38.208 1.00 84.88 261 TYR A C 1
ATOM 2044 O O . TYR A 1 261 ? 18.604 -5.799 -37.109 1.00 84.88 261 TYR A O 1
ATOM 2052 N N . GLN A 1 262 ? 17.546 -4.787 -38.822 1.00 86.12 262 GLN A N 1
ATOM 2053 C CA . GLN A 1 262 ? 16.186 -4.930 -38.288 1.00 86.12 262 GLN A CA 1
ATOM 2054 C C . GLN A 1 262 ? 16.069 -4.450 -36.829 1.00 86.12 262 GLN A C 1
ATOM 2056 O O . GLN A 1 262 ? 15.609 -5.184 -35.953 1.00 86.12 262 GLN A O 1
ATOM 2061 N N . GLY A 1 263 ? 16.511 -3.222 -36.540 1.00 85.62 263 GLY A N 1
ATOM 2062 C CA . GLY A 1 263 ? 16.746 -2.773 -35.162 1.00 85.62 263 GLY A CA 1
ATOM 2063 C C . GLY A 1 263 ? 15.547 -2.920 -34.216 1.00 85.62 263 GLY A C 1
ATOM 2064 O O . GLY A 1 263 ? 15.706 -3.374 -33.084 1.00 85.62 263 GLY A O 1
ATOM 2065 N N . THR A 1 264 ? 14.327 -2.660 -34.691 1.00 85.38 264 THR A N 1
ATOM 2066 C CA . THR A 1 264 ? 13.093 -2.938 -33.933 1.00 85.38 264 THR A CA 1
ATOM 2067 C C . THR A 1 264 ? 12.951 -4.409 -33.524 1.00 85.38 264 THR A C 1
ATOM 2069 O O . THR A 1 264 ? 12.624 -4.710 -32.373 1.00 85.38 264 THR A O 1
ATOM 2072 N N . ALA A 1 265 ? 13.202 -5.341 -34.445 1.00 86.44 265 ALA A N 1
ATOM 2073 C CA . ALA A 1 265 ? 13.139 -6.771 -34.160 1.00 86.44 265 ALA A CA 1
ATOM 2074 C C . ALA A 1 265 ? 14.228 -7.184 -33.157 1.00 86.44 265 ALA A C 1
ATOM 2076 O O . ALA A 1 265 ? 13.939 -7.928 -32.220 1.00 86.44 265 ALA A O 1
ATOM 2077 N N . ALA A 1 266 ? 15.434 -6.621 -33.285 1.00 90.06 266 ALA A N 1
ATOM 2078 C CA . ALA A 1 266 ? 16.542 -6.876 -32.367 1.00 90.06 266 ALA A CA 1
ATOM 2079 C C . ALA A 1 266 ? 16.236 -6.422 -30.925 1.00 90.06 266 ALA A C 1
ATOM 2081 O O . ALA A 1 266 ? 16.536 -7.140 -29.969 1.00 90.06 266 ALA A O 1
ATOM 2082 N N . VAL A 1 267 ? 15.581 -5.267 -30.744 1.00 89.00 267 VAL A N 1
ATOM 2083 C CA . VAL A 1 267 ? 15.132 -4.806 -29.415 1.00 89.00 267 VAL A CA 1
ATOM 2084 C C . VAL A 1 267 ? 14.118 -5.778 -28.808 1.00 89.00 267 VAL A C 1
ATOM 2086 O O . VAL A 1 267 ? 14.218 -6.111 -27.627 1.00 89.00 267 VAL A O 1
ATOM 2089 N N . ARG A 1 268 ? 13.170 -6.287 -29.606 1.00 84.50 268 ARG A N 1
ATOM 2090 C CA . ARG A 1 268 ? 12.167 -7.262 -29.137 1.00 84.50 268 ARG A CA 1
ATOM 2091 C C . ARG A 1 268 ? 12.802 -8.581 -28.714 1.00 84.50 268 ARG A C 1
ATOM 2093 O O . ARG A 1 268 ? 12.450 -9.116 -27.666 1.00 84.50 268 ARG A O 1
ATOM 2100 N N . GLU A 1 269 ? 13.721 -9.106 -29.517 1.00 87.62 269 GLU A N 1
ATOM 2101 C CA . GLU A 1 269 ? 14.444 -10.337 -29.194 1.00 87.62 269 GLU A CA 1
ATOM 2102 C C . GLU A 1 269 ? 15.213 -10.188 -27.878 1.00 87.62 269 GLU A C 1
ATOM 2104 O O . GLU A 1 269 ? 15.110 -11.039 -26.993 1.00 87.62 269 GLU A O 1
ATOM 2109 N N . MET A 1 270 ? 15.894 -9.053 -27.699 1.00 88.38 270 MET A N 1
ATOM 2110 C CA . MET A 1 270 ? 16.612 -8.766 -26.463 1.00 88.38 270 MET A CA 1
ATOM 2111 C C . MET A 1 270 ? 15.688 -8.677 -25.246 1.00 88.38 270 MET A C 1
ATOM 2113 O O . MET A 1 270 ? 16.035 -9.196 -24.188 1.00 88.38 270 MET A O 1
ATOM 2117 N N . LEU A 1 271 ? 14.522 -8.038 -25.369 1.00 83.50 271 LEU A N 1
ATOM 2118 C CA . LEU A 1 271 ? 13.551 -7.944 -24.275 1.00 83.50 271 LEU A CA 1
ATOM 2119 C C . LEU A 1 271 ? 12.996 -9.314 -23.880 1.00 83.50 271 LEU A C 1
ATOM 2121 O O . LEU A 1 271 ? 12.962 -9.632 -22.694 1.00 83.50 271 LEU A O 1
ATOM 2125 N N . ARG A 1 272 ? 12.648 -10.162 -24.857 1.00 83.12 272 ARG A N 1
ATOM 2126 C CA . ARG A 1 272 ? 12.163 -11.533 -24.609 1.00 83.12 272 ARG A CA 1
ATOM 2127 C C . ARG A 1 272 ? 13.177 -12.399 -23.865 1.00 83.12 272 ARG A C 1
ATOM 2129 O O . ARG A 1 272 ? 12.782 -13.277 -23.104 1.00 83.12 272 ARG A O 1
ATOM 2136 N N . ALA A 1 273 ? 14.468 -12.146 -24.068 1.00 84.19 273 ALA A N 1
ATOM 2137 C CA . ALA A 1 273 ? 15.541 -12.852 -23.379 1.00 84.19 273 ALA A CA 1
ATOM 2138 C C . ALA A 1 273 ? 15.756 -12.391 -21.921 1.00 84.19 273 ALA A C 1
ATOM 2140 O O . ALA A 1 273 ? 16.520 -13.023 -21.194 1.00 84.19 273 ALA A O 1
ATOM 2141 N N . ARG A 1 274 ? 15.125 -11.295 -21.472 1.00 80.81 274 ARG A N 1
ATOM 2142 C CA . ARG A 1 274 ? 15.314 -10.740 -20.121 1.00 80.81 274 ARG A CA 1
ATOM 2143 C C . ARG A 1 274 ? 14.232 -11.233 -19.161 1.00 80.81 274 ARG A C 1
ATOM 2145 O O . ARG A 1 274 ? 13.057 -10.945 -19.342 1.00 80.81 274 ARG A O 1
ATOM 2152 N N . GLU A 1 275 ? 14.622 -11.863 -18.057 1.00 74.06 275 GLU A N 1
ATOM 2153 C CA . GLU A 1 275 ? 13.677 -12.318 -17.017 1.00 74.06 275 GLU A CA 1
ATOM 2154 C C . GLU A 1 275 ? 12.867 -11.169 -16.401 1.00 74.06 275 GLU A C 1
ATOM 2156 O O . GLU A 1 275 ? 11.663 -11.286 -16.188 1.00 74.06 275 GLU A O 1
ATOM 2161 N N . ALA A 1 276 ? 13.508 -10.016 -16.179 1.00 71.75 276 ALA A N 1
ATOM 2162 C CA . ALA A 1 276 ? 12.853 -8.830 -15.628 1.00 71.75 276 ALA A CA 1
ATOM 2163 C C . ALA A 1 276 ? 11.709 -8.306 -16.513 1.00 71.75 276 ALA A C 1
ATOM 2165 O O . ALA A 1 276 ? 10.839 -7.589 -16.024 1.00 71.75 276 ALA A O 1
ATOM 2166 N N . TRP A 1 277 ? 11.700 -8.668 -17.799 1.00 72.19 277 TRP A N 1
ATOM 2167 C CA . TRP A 1 277 ? 10.616 -8.349 -18.717 1.00 72.19 277 TRP A CA 1
ATOM 2168 C C . TRP A 1 277 ? 9.340 -9.119 -18.409 1.00 72.19 277 TRP A C 1
ATOM 2170 O O . TRP A 1 277 ? 8.252 -8.551 -18.363 1.00 72.19 277 TRP A O 1
ATOM 2180 N N . GLN A 1 278 ? 9.493 -10.398 -18.083 1.00 67.69 278 GLN A N 1
ATOM 2181 C CA . GLN A 1 278 ? 8.379 -11.278 -17.756 1.00 67.69 278 GLN A CA 1
ATOM 2182 C C . GLN A 1 278 ? 7.647 -10.836 -16.481 1.00 67.69 278 GLN A C 1
ATOM 2184 O O . GLN A 1 278 ? 6.523 -11.269 -16.252 1.00 67.69 278 GLN A O 1
ATOM 2189 N N . LEU A 1 279 ? 8.264 -9.991 -15.645 1.00 64.81 279 LEU A N 1
ATOM 2190 C CA . LEU A 1 279 ? 7.653 -9.447 -14.429 1.00 64.81 279 LEU A CA 1
ATOM 2191 C C . LEU A 1 279 ? 6.657 -8.312 -14.706 1.00 64.81 279 LEU A C 1
ATOM 2193 O O . LEU A 1 279 ? 5.725 -8.141 -13.924 1.00 64.81 279 LEU A O 1
ATOM 2197 N N . VAL A 1 280 ? 6.864 -7.552 -15.786 1.00 65.88 280 VAL A N 1
ATOM 2198 C CA . VAL A 1 280 ? 6.026 -6.406 -16.189 1.00 65.88 280 VAL A CA 1
ATOM 2199 C C . VAL A 1 280 ? 5.072 -6.745 -17.340 1.00 65.88 280 VAL A C 1
ATOM 2201 O O . VAL A 1 280 ? 4.086 -6.045 -17.538 1.00 65.88 280 VAL A O 1
ATOM 2204 N N . GLU A 1 281 ? 5.312 -7.842 -18.060 1.00 62.94 281 GLU A N 1
ATOM 2205 C CA . GLU A 1 281 ? 4.402 -8.385 -19.073 1.00 62.94 281 GLU A CA 1
ATOM 2206 C C . GLU A 1 281 ? 3.152 -8.996 -18.396 1.00 62.94 281 GLU A C 1
ATOM 2208 O O . GLU A 1 281 ? 3.172 -10.116 -17.863 1.00 62.94 281 GLU A O 1
ATOM 2213 N N . ALA A 1 282 ? 2.055 -8.232 -18.345 1.00 56.28 282 ALA A N 1
ATOM 2214 C CA . ALA A 1 282 ? 0.780 -8.694 -17.797 1.00 56.28 282 ALA A CA 1
ATOM 2215 C C . ALA A 1 282 ? 0.144 -9.783 -18.699 1.00 56.28 282 ALA A C 1
ATOM 2217 O O . ALA A 1 282 ? 0.207 -9.673 -19.921 1.00 56.28 282 ALA A O 1
ATOM 2218 N N . PRO A 1 283 ? -0.522 -10.818 -18.143 1.00 48.25 283 PRO A N 1
ATOM 2219 C CA . PRO A 1 283 ? -1.059 -11.936 -18.931 1.00 48.25 283 PRO A CA 1
ATOM 2220 C C . PRO A 1 283 ? -2.351 -11.636 -19.716 1.00 48.25 283 PRO A C 1
ATOM 2222 O O . PRO A 1 283 ? -2.856 -12.520 -20.408 1.00 48.25 283 PRO A O 1
ATOM 2225 N N . SER A 1 284 ? -2.910 -10.426 -19.630 1.00 52.91 284 SER A N 1
ATOM 2226 C CA . SER A 1 284 ? -4.190 -10.096 -20.265 1.00 52.91 284 SER A CA 1
ATOM 2227 C C . SER A 1 284 ? -4.229 -8.676 -20.834 1.00 52.91 284 SER A C 1
ATOM 2229 O O . SER A 1 284 ? -4.712 -7.766 -20.168 1.00 52.91 284 SER A O 1
ATOM 2231 N N . HIS A 1 285 ? -3.759 -8.515 -22.073 1.00 47.78 285 HIS A N 1
ATOM 2232 C CA . HIS A 1 285 ? -4.453 -7.822 -23.171 1.00 47.78 285 HIS A CA 1
ATOM 2233 C C . HIS A 1 285 ? -3.843 -8.308 -24.515 1.00 47.78 285 HIS A C 1
ATOM 2235 O O . HIS A 1 285 ? -2.714 -8.785 -24.559 1.00 47.78 285 HIS A O 1
ATOM 2241 N N . ARG A 1 286 ? -4.647 -8.357 -25.583 1.00 49.78 286 ARG A N 1
ATOM 2242 C CA . ARG A 1 286 ? -4.308 -8.800 -26.958 1.00 49.78 286 ARG A CA 1
ATOM 2243 C C . ARG A 1 286 ? -4.955 -7.792 -27.929 1.00 49.78 286 ARG A C 1
ATOM 2245 O O . ARG A 1 286 ? -5.955 -7.207 -27.504 1.00 49.78 286 ARG A O 1
ATOM 2252 N N . PRO A 1 287 ? -4.561 -7.682 -29.224 1.00 42.78 287 PRO A N 1
ATOM 2253 C CA . PRO A 1 287 ? -3.652 -8.554 -29.988 1.00 42.78 287 PRO A CA 1
ATOM 2254 C C . PRO A 1 287 ? -2.425 -7.889 -30.669 1.00 42.78 287 PRO A C 1
ATOM 2256 O O . PRO A 1 287 ? -1.664 -8.637 -31.275 1.00 42.78 287 PRO A O 1
ATOM 2259 N N . ASP A 1 288 ? -2.174 -6.576 -30.534 1.00 50.41 288 ASP A N 1
ATOM 2260 C CA . ASP A 1 288 ? -1.046 -5.860 -31.195 1.00 50.41 288 ASP A CA 1
ATOM 2261 C C . ASP A 1 288 ? -0.041 -5.190 -30.223 1.00 50.41 288 ASP A C 1
ATOM 2263 O O . ASP A 1 288 ? 0.782 -4.364 -30.625 1.00 50.41 288 ASP A O 1
ATOM 2267 N N . ASP A 1 289 ? -0.079 -5.533 -28.932 1.00 61.47 289 ASP A N 1
ATOM 2268 C CA . ASP A 1 289 ? 0.645 -4.819 -27.871 1.00 61.47 289 ASP A CA 1
ATOM 2269 C C . ASP A 1 289 ? 2.162 -5.026 -27.949 1.00 61.47 289 ASP A C 1
ATOM 2271 O O . ASP A 1 289 ? 2.734 -5.964 -27.387 1.00 61.47 289 ASP A O 1
ATOM 2275 N N . TRP A 1 290 ? 2.841 -4.128 -28.667 1.00 55.81 290 TRP A N 1
ATOM 2276 C CA . TRP A 1 290 ? 4.259 -4.298 -28.952 1.00 55.81 290 TRP A CA 1
ATOM 2277 C C . TRP A 1 290 ? 5.161 -3.993 -27.772 1.00 55.81 290 TRP A C 1
ATOM 2279 O O . TRP A 1 290 ? 6.324 -4.343 -27.922 1.00 55.81 290 TRP A O 1
ATOM 2289 N N . TRP A 1 291 ? 4.628 -3.414 -26.677 1.00 56.19 291 TRP A N 1
ATOM 2290 C CA . TRP A 1 291 ? 4.747 -3.882 -25.272 1.00 56.19 291 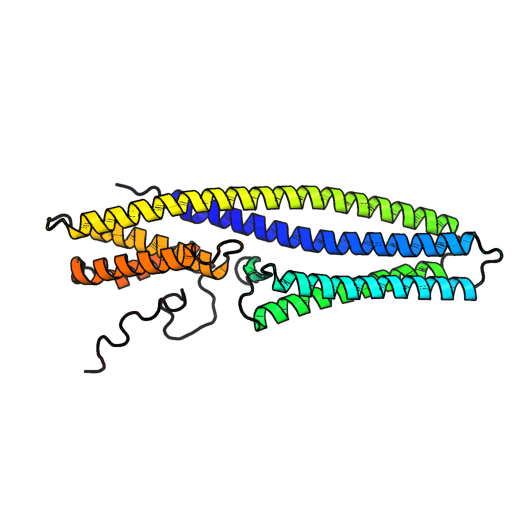TRP A CA 1
ATOM 2291 C C . TRP A 1 291 ? 4.138 -2.922 -24.189 1.00 56.19 291 TRP A C 1
ATOM 2293 O O . TRP A 1 291 ? 4.425 -3.060 -23.007 1.00 56.19 291 TRP A O 1
ATOM 2303 N N . HIS A 1 292 ? 3.259 -1.976 -24.568 1.00 52.88 292 HIS A N 1
ATOM 2304 C CA . HIS A 1 292 ? 2.236 -1.235 -23.766 1.00 52.88 292 HIS A CA 1
ATOM 2305 C C . HIS A 1 292 ? 2.553 -0.749 -22.303 1.00 52.88 292 HIS A C 1
ATOM 2307 O O . HIS A 1 292 ? 2.347 -1.539 -21.384 1.00 52.88 292 HIS A O 1
ATOM 2313 N N . PRO A 1 293 ? 3.111 0.463 -21.999 1.00 56.22 293 PRO A N 1
ATOM 2314 C CA . PRO A 1 293 ? 3.811 1.317 -22.922 1.00 56.22 293 PRO A CA 1
ATOM 2315 C C . PRO A 1 293 ? 2.931 1.763 -24.055 1.00 56.22 293 PRO A C 1
ATOM 2317 O O . PRO A 1 293 ? 3.150 1.412 -25.205 1.00 56.22 293 PRO A O 1
ATOM 2320 N N . ASP A 1 294 ? 1.892 2.498 -23.614 1.00 56.06 294 ASP A N 1
ATOM 2321 C CA . ASP A 1 294 ? 0.484 2.260 -23.952 1.00 56.06 294 ASP A CA 1
ATOM 2322 C C . ASP A 1 294 ? 0.009 2.606 -25.377 1.00 56.06 294 ASP A C 1
ATOM 2324 O O . ASP A 1 294 ? -1.141 2.933 -25.645 1.00 56.06 294 ASP A O 1
ATOM 2328 N N . ASN A 1 295 ? 0.942 2.626 -26.305 1.00 60.88 295 ASN A N 1
ATOM 2329 C CA . ASN A 1 295 ? 1.112 1.631 -27.371 1.00 60.88 295 ASN A CA 1
ATOM 2330 C C . ASN A 1 295 ? 2.223 2.183 -28.269 1.00 60.88 295 ASN A C 1
ATOM 2332 O O . ASN A 1 295 ? 2.069 2.324 -29.480 1.00 60.88 295 ASN A O 1
ATOM 2336 N N . TRP A 1 296 ? 3.277 2.667 -27.601 1.00 63.19 296 TRP A N 1
ATOM 2337 C CA . TRP A 1 296 ? 3.886 3.979 -27.761 1.00 63.19 296 TRP A CA 1
ATOM 2338 C C . TRP A 1 296 ? 3.511 4.643 -29.082 1.00 63.19 296 TRP A C 1
ATOM 2340 O O . TRP A 1 296 ? 4.133 4.402 -30.117 1.00 63.19 296 TRP A O 1
ATOM 2350 N N . PRO A 1 297 ? 2.365 5.338 -29.033 1.00 46.62 297 PRO A N 1
ATOM 2351 C CA . PRO A 1 297 ? 1.426 5.459 -30.131 1.00 46.62 297 PRO A CA 1
ATOM 2352 C C . PRO A 1 297 ? 2.031 6.281 -31.270 1.00 46.62 297 PRO A C 1
ATOM 2354 O O . PRO A 1 297 ? 2.400 7.427 -31.057 1.00 46.62 297 PRO A O 1
ATOM 2357 N N . ARG A 1 298 ? 2.121 5.796 -32.508 1.00 46.94 298 ARG A N 1
ATOM 2358 C CA . ARG A 1 298 ? 1.769 4.487 -33.075 1.00 46.94 298 ARG A CA 1
ATOM 2359 C C . ARG A 1 298 ? 2.746 4.240 -34.212 1.00 46.94 298 ARG A C 1
ATOM 2361 O O . ARG A 1 298 ? 3.007 5.119 -35.024 1.00 46.94 298 ARG A O 1
ATOM 2368 N N . TRP A 1 299 ? 3.325 3.061 -34.244 1.00 48.00 299 TRP A N 1
ATOM 2369 C CA . TRP A 1 299 ? 4.682 2.839 -34.731 1.00 48.00 299 TRP A CA 1
ATOM 2370 C C . TRP A 1 299 ? 4.803 2.638 -36.257 1.00 48.00 299 TRP A C 1
ATOM 2372 O O . TRP A 1 299 ? 5.559 1.787 -36.709 1.00 48.00 299 TRP A O 1
ATOM 2382 N N . ASN A 1 300 ? 4.075 3.440 -37.040 1.00 35.72 300 ASN A N 1
ATOM 2383 C CA . ASN A 1 300 ? 3.699 3.263 -38.453 1.00 35.72 300 ASN A CA 1
ATOM 2384 C C . ASN A 1 300 ? 2.395 2.477 -38.686 1.00 35.72 300 ASN A C 1
ATOM 2386 O O . ASN A 1 300 ? 2.300 1.650 -39.587 1.00 35.72 300 ASN A O 1
ATOM 2390 N N . GLU A 1 301 ? 1.329 2.797 -37.967 1.00 43.50 301 GLU A N 1
ATOM 2391 C CA . GLU A 1 301 ? 0.043 2.900 -38.668 1.00 43.50 301 GLU A CA 1
ATOM 2392 C C . GLU A 1 301 ? 0.117 4.247 -39.413 1.00 43.50 301 GLU A C 1
ATOM 2394 O O . GLU A 1 301 ? -0.103 5.289 -38.813 1.00 43.50 301 GLU A O 1
ATOM 2399 N N . GLN A 1 302 ? 0.588 4.366 -40.651 1.00 39.84 302 GLN A N 1
ATOM 2400 C CA . GLN A 1 302 ? 0.297 3.551 -41.824 1.00 39.84 302 GLN A CA 1
ATOM 2401 C C . GLN A 1 302 ? 1.549 3.440 -42.726 1.00 39.84 302 GLN A C 1
ATOM 2403 O O . GLN A 1 302 ? 1.596 4.066 -43.779 1.00 39.84 302 GLN A O 1
ATOM 2408 N N . ALA A 1 303 ? 2.588 2.677 -42.370 1.00 42.34 303 ALA A N 1
ATOM 2409 C CA . ALA A 1 303 ? 3.550 2.248 -43.402 1.00 42.34 303 ALA A CA 1
ATOM 2410 C C . ALA A 1 303 ? 2.903 1.086 -44.172 1.00 42.34 303 ALA A C 1
ATOM 2412 O O . ALA A 1 303 ? 3.112 -0.083 -43.868 1.00 42.34 303 ALA A O 1
ATOM 2413 N N . GLU A 1 304 ? 1.992 1.485 -45.057 1.00 40.97 304 GLU A N 1
ATOM 2414 C CA . GLU A 1 304 ? 1.184 0.752 -46.035 1.00 40.97 304 GLU A CA 1
ATOM 2415 C C . GLU A 1 304 ? 1.806 -0.575 -46.513 1.00 40.97 304 GLU A C 1
ATOM 2417 O O . GLU A 1 304 ? 2.967 -0.622 -46.904 1.00 40.97 304 GLU A O 1
ATOM 2422 N N . GLY A 1 305 ? 1.094 -1.702 -46.553 1.00 37.44 305 GLY A N 1
ATOM 2423 C CA . GLY A 1 305 ? -0.335 -1.977 -46.351 1.00 37.44 305 GLY A CA 1
ATOM 2424 C C . GLY A 1 305 ? -0.573 -3.491 -46.501 1.00 37.44 305 GLY A C 1
ATOM 2425 O O . GLY A 1 305 ? 0.350 -4.263 -46.238 1.00 37.44 305 GLY A O 1
ATOM 2426 N N . PRO A 1 306 ? -1.730 -3.964 -47.003 1.00 38.34 306 PRO A N 1
ATOM 2427 C CA . PRO A 1 306 ? -1.738 -5.101 -47.908 1.00 38.34 306 PRO A CA 1
ATOM 2428 C C . PRO A 1 306 ? -1.583 -4.565 -49.338 1.00 38.34 306 PRO A C 1
ATOM 2430 O O . PRO A 1 306 ? -2.526 -4.016 -49.908 1.00 38.34 306 PRO A O 1
ATOM 2433 N N . SER A 1 307 ? -0.373 -4.682 -49.888 1.00 41.47 307 SER A N 1
ATOM 2434 C CA . SER A 1 307 ? -0.165 -4.737 -51.343 1.00 41.47 307 SER A CA 1
ATOM 2435 C C . SER A 1 307 ? -0.120 -6.196 -51.764 1.00 41.47 307 SER A C 1
ATOM 2437 O O . SER A 1 307 ? 0.595 -6.956 -51.071 1.00 41.47 307 SER A O 1
#

Organism: NCBI:txid2562239

Secondary structure (DSSP, 8-state):
---TTHHHHTHHHHHHHHHHHHHHHHHHHHHHHHHHHHHHHHHHHHHHHHHHSSS--HHHHHHHHHHHHHHHHHHHHHHHHHHHHHHHHS--EEE-TTT-SEEEP-SHHHHHHHHHHHHHHHHHHHHHHHHHHTHHHH-S-HHHHHHHHHHHHHHHHHHHHHHHHHHHHHHHHHHHHHHHHHHHHHHHHHHHHHHHHHHHH--STTHHHHHHHHHHHHHHHHHHHHHHHHH-SS--SHHHHHHHHHHHHHHHHHHHHSGGG-HHHHHHHHHHT-HHHHTT--S---SS-SS-STT-S-S-TTS----

Radius of gyration: 28.15 Å; chains: 1; bounding box: 63×27×93 Å